Protein AF-A0A7S1D965-F1 (afdb_monomer_lite)

pLDDT: mean 82.46, std 17.24, range [31.67, 97.25]

Sequence (259 aa):
SSTTKTSGSSANSFVPFDSEPKAATGGRRRVRQTERLEQEKRQNQAVTGIVKELEKELNDGKNNLQNILSVIQKLLQQQQQSNNNNNLKSLTAGTPSSSSSSLSYRLAWVGSDEAICHIGTSQHKVPLARMQEVFLLLQGRNRLEVYEVISLLGPFPNIRNTLQGSCQTVNNKSGGGVWKITYDSMIDGTGKELLAGKEENVRWVDLQVCCADSNAIVAVVPNEDGSLRSNPLEDNGKHALVFVREDDLDTKLDKLRVL

Foldseek 3Di:
DDDDDDDDDDDDDDDPPPDDPPPDPPVVVVVVVVVVVVLLVVLVVQLVVLVVQLLCCLPVPPVPLVSNVVSVVVQLVSQVVSPDQACVVVLLQDDPPDPDDFWKWKFSDALALVLCVLVDVSCCVPPQKHFDIKMWTRPHPQKIKIWTWIDGPDLDWIFIKIFIWGWDWDQDPVGWIKIKTKTQWMQTSVRDIDGLVDPVSIDIHIWTWSHHDSFKTKTFHADPVNHHDPDCCPPSNNGITIIGTDPCVVVVVVVSRND

Structure (mmCIF, N/CA/C/O backbone):
data_AF-A0A7S1D965-F1
#
_entry.id   AF-A0A7S1D965-F1
#
loop_
_atom_site.group_PDB
_atom_site.id
_atom_site.type_symbol
_atom_site.label_atom_id
_atom_site.label_alt_id
_atom_site.label_comp_id
_atom_site.label_asym_id
_atom_site.label_entity_id
_atom_site.label_seq_id
_atom_site.pdbx_PDB_ins_code
_atom_site.Cartn_x
_atom_site.Cartn_y
_atom_site.Cartn_z
_atom_site.occupancy
_atom_site.B_iso_or_equiv
_atom_site.auth_seq_id
_atom_site.auth_comp_id
_atom_site.auth_asym_id
_atom_site.auth_atom_id
_atom_site.pdbx_PDB_model_num
ATOM 1 N N . SER A 1 1 ? -93.210 -17.269 52.884 1.00 35.25 1 SER A N 1
ATOM 2 C CA . SER A 1 1 ? -93.005 -17.024 51.442 1.00 35.25 1 SER A CA 1
ATOM 3 C C . SER A 1 1 ? -92.816 -15.530 51.234 1.00 35.25 1 SER A C 1
ATOM 5 O O . SER A 1 1 ? -93.692 -14.799 51.665 1.00 35.25 1 SER A O 1
ATOM 7 N N . SER A 1 2 ? -91.585 -15.047 50.988 1.00 35.88 2 SER A N 1
ATOM 8 C CA . SER A 1 2 ? -90.949 -14.829 49.656 1.00 35.88 2 SER A CA 1
ATOM 9 C C . SER A 1 2 ? -91.526 -13.560 48.973 1.00 35.88 2 SER A C 1
ATOM 11 O O . SER A 1 2 ? -92.737 -13.415 48.988 1.00 35.88 2 SER A O 1
ATOM 13 N N . THR A 1 3 ? -90.821 -12.591 48.364 1.00 36.69 3 THR A N 1
ATOM 14 C CA . THR A 1 3 ? -89.444 -12.455 47.828 1.00 36.69 3 THR A CA 1
ATOM 15 C C . THR A 1 3 ? -89.247 -10.987 47.316 1.00 36.69 3 THR A C 1
ATOM 17 O O . THR A 1 3 ? -90.205 -10.461 46.770 1.00 36.69 3 THR A O 1
ATOM 20 N N . THR A 1 4 ? -88.035 -10.384 47.443 1.00 41.81 4 THR A N 1
ATOM 21 C CA . THR A 1 4 ? -87.219 -9.541 46.472 1.00 41.81 4 THR A CA 1
ATOM 22 C C . THR A 1 4 ? -87.840 -8.392 45.601 1.00 41.81 4 THR A C 1
ATOM 24 O O . THR A 1 4 ? -88.992 -8.496 45.229 1.00 41.81 4 THR A O 1
ATOM 27 N N . LYS A 1 5 ? -87.180 -7.316 45.081 1.00 40.88 5 LYS A N 1
ATOM 28 C CA . LYS A 1 5 ? -85.783 -6.782 44.983 1.00 40.88 5 LYS A CA 1
ATOM 29 C C . LYS A 1 5 ? -85.736 -5.380 44.269 1.00 40.88 5 LYS A C 1
ATOM 31 O O . LYS A 1 5 ? -86.547 -5.165 43.381 1.00 40.88 5 LYS A O 1
ATOM 36 N N . THR A 1 6 ? -84.727 -4.541 44.611 1.00 37.69 6 THR A N 1
ATOM 37 C CA . THR A 1 6 ? -83.847 -3.595 43.815 1.00 37.69 6 THR A CA 1
ATOM 38 C C . THR A 1 6 ? -84.415 -2.613 42.760 1.00 37.69 6 THR A C 1
ATOM 40 O O . THR A 1 6 ? -85.119 -3.046 41.862 1.00 37.69 6 THR A O 1
ATOM 43 N N . SER A 1 7 ? -84.203 -1.279 42.793 1.00 38.75 7 SER A N 1
ATOM 44 C CA . SER A 1 7 ? -83.001 -0.382 42.765 1.00 38.75 7 SER A CA 1
ATOM 45 C C . SER A 1 7 ? -82.538 0.054 41.357 1.00 38.75 7 SER A C 1
ATOM 47 O O . SER A 1 7 ? -82.136 -0.791 40.563 1.00 38.75 7 SER A O 1
ATOM 49 N N . GLY A 1 8 ? -82.492 1.370 41.098 1.00 31.67 8 GLY A N 1
ATOM 50 C CA . GLY A 1 8 ? -81.869 1.987 39.917 1.00 31.67 8 GLY A CA 1
ATOM 51 C C . GLY A 1 8 ? -81.018 3.211 40.293 1.00 31.67 8 GLY A C 1
ATOM 52 O O . GLY A 1 8 ? -81.496 4.105 40.984 1.00 31.67 8 GLY A O 1
ATOM 53 N N . SER A 1 9 ? -79.760 3.233 39.842 1.00 37.06 9 SER A N 1
ATOM 54 C CA . SER A 1 9 ? -78.786 4.337 39.936 1.00 37.06 9 SER A CA 1
ATOM 55 C C . SER A 1 9 ? -77.996 4.364 38.614 1.00 37.06 9 SER A C 1
ATOM 57 O O . SER A 1 9 ? -77.621 3.311 38.112 1.00 37.06 9 SER A O 1
ATOM 59 N N . SER A 1 10 ? -77.939 5.479 37.883 1.00 39.78 10 SER A N 1
ATOM 60 C CA . SER A 1 10 ? -76.982 6.602 37.980 1.00 39.78 10 SER A CA 1
ATOM 61 C C . SER A 1 10 ? -75.974 6.610 36.818 1.00 39.78 10 SER A C 1
ATOM 63 O O . SER A 1 10 ? -75.156 5.708 36.689 1.00 39.78 10 SER A O 1
ATOM 65 N N . ALA A 1 11 ? -76.092 7.670 36.014 1.00 41.72 11 ALA A N 1
ATOM 66 C CA . ALA A 1 11 ? -75.140 8.353 35.132 1.00 41.72 11 ALA A CA 1
ATOM 67 C C . ALA A 1 11 ? -73.780 7.702 34.784 1.00 41.72 11 ALA A C 1
ATOM 69 O O . ALA A 1 11 ? -72.929 7.458 35.636 1.00 41.72 11 ALA A O 1
ATOM 70 N N . ASN A 1 12 ? -73.551 7.598 33.470 1.00 45.44 12 ASN A N 1
ATOM 71 C CA . ASN A 1 12 ? -72.275 7.321 32.813 1.00 45.44 12 ASN A CA 1
ATOM 72 C C . ASN A 1 12 ? -71.209 8.382 33.148 1.00 45.44 12 ASN A C 1
ATOM 74 O O . ASN A 1 12 ? -71.336 9.537 32.742 1.00 45.44 12 ASN A O 1
ATOM 78 N N . SER A 1 13 ? -70.130 7.963 33.812 1.00 40.88 13 SER A N 1
ATOM 79 C CA . SER A 1 13 ? -68.861 8.691 33.902 1.00 40.88 13 SER A CA 1
ATOM 80 C C . SER A 1 13 ? -67.872 8.072 32.912 1.00 40.88 13 SER A C 1
ATOM 82 O O . SER A 1 13 ? -67.544 6.890 33.006 1.00 40.88 13 SER A O 1
ATOM 84 N N . PHE A 1 14 ? -67.452 8.860 31.924 1.00 45.50 14 PHE A N 1
ATOM 85 C CA . PHE A 1 14 ? -66.440 8.501 30.934 1.00 45.50 14 PHE A CA 1
ATOM 86 C C . PHE A 1 14 ? -65.050 8.640 31.568 1.00 45.50 14 PHE A C 1
ATOM 88 O O . PHE A 1 14 ? -64.643 9.741 31.935 1.00 45.50 14 PHE A O 1
ATOM 95 N N . VAL A 1 15 ? -64.332 7.525 31.704 1.00 48.59 15 VAL A N 1
ATOM 96 C CA . VAL A 1 15 ? -62.950 7.500 32.201 1.00 48.59 15 VAL A CA 1
ATOM 97 C C . VAL A 1 15 ? -62.014 7.688 30.999 1.00 48.59 15 VAL A C 1
ATOM 99 O O . VAL A 1 15 ? -62.095 6.887 30.063 1.00 48.59 15 VAL A O 1
ATOM 102 N N . PRO A 1 16 ? -61.147 8.716 30.958 1.00 44.44 16 PRO A N 1
ATOM 103 C CA . PRO A 1 16 ? -60.130 8.813 29.920 1.00 44.44 16 PRO A CA 1
ATOM 104 C C . PRO A 1 16 ? -59.140 7.662 30.107 1.00 44.44 16 PRO A C 1
ATOM 106 O O . PRO A 1 16 ? -58.696 7.409 31.224 1.00 44.44 16 PRO A O 1
ATOM 109 N N . PHE A 1 17 ? -58.796 6.969 29.022 1.00 45.56 17 PHE A N 1
ATOM 110 C CA . PHE A 1 17 ? -57.713 5.991 29.037 1.00 45.56 17 PHE A CA 1
ATOM 111 C C . PHE A 1 17 ? -56.425 6.672 29.506 1.00 45.56 17 PHE A C 1
ATOM 113 O O . PHE A 1 17 ? -55.983 7.640 28.882 1.00 45.56 17 PHE A O 1
ATOM 120 N N . ASP A 1 18 ? -55.836 6.153 30.585 1.00 44.09 18 ASP A N 1
ATOM 121 C CA . ASP A 1 18 ? -54.495 6.509 31.032 1.00 44.09 18 ASP A CA 1
ATOM 122 C C . ASP A 1 18 ? -53.531 6.374 29.852 1.00 44.09 18 ASP A C 1
ATOM 124 O O . ASP A 1 18 ? -53.233 5.284 29.358 1.00 44.09 18 ASP A O 1
ATOM 128 N N . SER A 1 19 ? -53.063 7.515 29.359 1.00 47.72 19 SER A N 1
ATOM 129 C CA . SER A 1 19 ? -51.970 7.572 28.408 1.00 47.72 19 SER A CA 1
ATOM 130 C C . SER A 1 19 ? -50.703 7.125 29.129 1.00 47.72 19 SER A C 1
ATOM 132 O O . SER A 1 19 ? -50.104 7.909 29.869 1.00 47.72 19 SER A O 1
ATOM 134 N N . GLU A 1 20 ? -50.291 5.875 28.908 1.00 48.72 20 GLU A N 1
ATOM 135 C CA . GLU A 1 20 ? -48.954 5.419 29.281 1.00 48.72 20 GLU A CA 1
ATOM 136 C C . GLU A 1 20 ? -47.910 6.424 28.760 1.00 48.72 20 GLU A C 1
ATOM 138 O O . GLU A 1 20 ? -47.984 6.858 27.599 1.00 48.72 20 GLU A O 1
ATOM 143 N N . PRO A 1 21 ? -46.919 6.818 29.577 1.00 45.97 21 PRO A N 1
ATOM 144 C CA . PRO A 1 21 ? -45.869 7.701 29.113 1.00 45.97 21 PRO A CA 1
ATOM 145 C C . PRO A 1 21 ? -45.077 6.968 28.028 1.00 45.97 21 PRO A C 1
ATOM 147 O O . PRO A 1 21 ? -44.339 6.024 28.309 1.00 45.97 21 PRO A O 1
ATOM 150 N N . LYS A 1 22 ? -45.211 7.414 26.770 1.00 50.19 22 LYS A N 1
ATOM 151 C CA . LYS A 1 22 ? -44.331 7.015 25.664 1.00 50.19 22 LYS A CA 1
ATOM 152 C C . LYS A 1 22 ? -42.889 7.319 26.069 1.00 50.19 22 LYS A C 1
ATOM 154 O O . LYS A 1 22 ? -42.420 8.449 25.945 1.00 50.19 22 LYS A O 1
ATOM 159 N N . ALA A 1 23 ? -42.198 6.305 26.581 1.00 49.28 23 ALA A N 1
ATOM 160 C CA . ALA A 1 23 ? -40.815 6.401 27.004 1.00 49.28 23 ALA A CA 1
ATOM 161 C C . ALA A 1 23 ? -39.955 6.927 25.846 1.00 49.28 23 ALA A C 1
ATOM 163 O O . ALA A 1 23 ? -39.962 6.386 24.736 1.00 49.28 23 ALA A O 1
ATOM 164 N N . ALA A 1 24 ? -39.217 8.001 26.127 1.00 52.50 24 ALA A N 1
ATOM 165 C CA . ALA A 1 24 ? -38.325 8.706 25.220 1.00 52.50 24 ALA A CA 1
ATOM 166 C C . ALA A 1 24 ? -37.260 7.768 24.616 1.00 52.50 24 ALA A C 1
ATOM 168 O O . ALA A 1 24 ? -36.149 7.617 25.121 1.00 52.50 24 ALA A O 1
ATOM 169 N N . THR A 1 25 ? -37.583 7.146 23.486 1.00 54.97 25 THR A N 1
ATOM 170 C CA . THR A 1 25 ? -36.701 6.221 22.757 1.00 54.97 25 THR A CA 1
ATOM 171 C C . THR A 1 25 ? -35.552 6.952 22.043 1.00 54.97 25 THR A C 1
ATOM 173 O O . THR A 1 25 ? -34.548 6.336 21.687 1.00 54.97 25 THR A O 1
ATOM 176 N N . GLY A 1 26 ? -35.648 8.279 21.885 1.00 53.88 26 GLY A N 1
ATOM 177 C CA . GLY A 1 26 ? -34.626 9.116 21.243 1.00 53.88 26 GLY A CA 1
ATOM 178 C C . GLY A 1 26 ? -33.346 9.320 22.067 1.00 53.88 26 GLY A C 1
ATOM 179 O O . GLY A 1 26 ? -32.263 9.419 21.491 1.00 53.88 26 GLY A O 1
ATOM 180 N N . GLY A 1 27 ? -33.433 9.317 23.404 1.00 59.06 27 GLY A N 1
ATOM 181 C CA . GLY A 1 27 ? -32.279 9.563 24.282 1.00 59.06 27 GLY A CA 1
ATOM 182 C C . GLY A 1 27 ? -31.239 8.440 24.239 1.00 59.06 27 GLY A C 1
ATOM 183 O O . GLY A 1 27 ? -30.050 8.695 2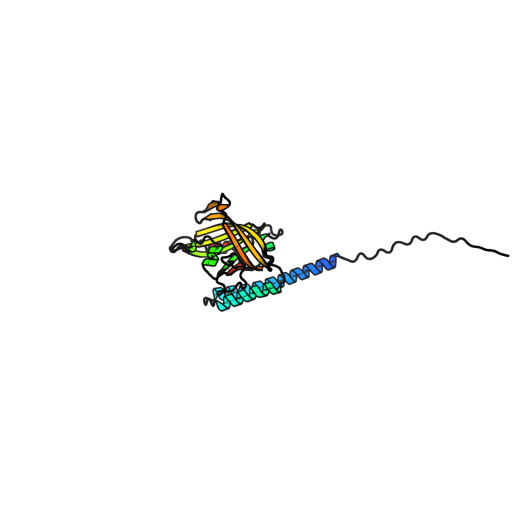4.063 1.00 59.06 27 GLY A O 1
ATOM 184 N N . ARG A 1 28 ? -31.689 7.178 24.290 1.00 62.16 28 ARG A N 1
ATOM 185 C CA . ARG A 1 28 ? -30.802 5.997 24.248 1.00 62.16 28 ARG A CA 1
ATOM 186 C C . ARG A 1 28 ? -30.043 5.864 22.927 1.00 62.16 28 ARG A C 1
ATOM 188 O O . ARG A 1 28 ? -28.896 5.430 22.921 1.00 62.16 28 ARG A O 1
ATOM 195 N N . ARG A 1 29 ? -30.663 6.255 21.808 1.00 64.81 29 ARG A N 1
ATOM 196 C CA . ARG A 1 29 ? -30.028 6.196 20.483 1.00 64.81 29 ARG A CA 1
ATOM 197 C C . ARG A 1 29 ? -28.903 7.221 20.347 1.00 64.81 29 ARG A C 1
ATOM 199 O O . ARG A 1 29 ? -27.858 6.889 19.798 1.00 64.81 29 ARG A O 1
ATOM 206 N N . ARG A 1 30 ? -29.100 8.432 20.879 1.00 70.69 30 ARG A N 1
ATOM 207 C CA . ARG A 1 30 ? -28.090 9.497 20.854 1.00 70.69 30 ARG A CA 1
ATOM 208 C C . ARG A 1 30 ? -26.897 9.156 21.747 1.00 70.69 30 ARG A C 1
ATOM 210 O O . ARG A 1 30 ? -25.776 9.247 21.273 1.00 70.69 30 ARG A O 1
ATOM 217 N N . VAL A 1 31 ? -27.136 8.664 22.968 1.00 73.50 31 VAL A N 1
ATOM 218 C CA . VAL A 1 31 ? -26.068 8.250 23.903 1.00 73.50 31 VAL A CA 1
ATOM 219 C C . VAL A 1 31 ? -25.183 7.161 23.287 1.00 73.50 31 VAL A C 1
ATOM 221 O O . VAL A 1 31 ? -23.974 7.356 23.193 1.00 73.50 31 VAL A O 1
ATOM 224 N N . ARG A 1 32 ? -25.789 6.102 22.729 1.00 77.25 32 ARG A N 1
ATOM 225 C CA . ARG A 1 32 ? -25.067 4.998 22.070 1.00 77.25 32 ARG A CA 1
ATOM 226 C C . ARG A 1 32 ? -24.260 5.446 20.843 1.00 77.25 32 ARG A C 1
ATOM 228 O O . ARG A 1 32 ? -23.243 4.842 20.515 1.00 77.25 32 ARG A O 1
ATOM 235 N N . GLN A 1 33 ? -24.712 6.488 20.145 1.00 79.06 33 GLN A N 1
ATOM 236 C CA . GLN A 1 33 ? -23.979 7.063 19.017 1.00 79.06 33 GLN A CA 1
ATOM 237 C C . GLN A 1 33 ? -22.748 7.847 19.486 1.00 79.06 33 GLN A C 1
ATOM 239 O O . GLN A 1 33 ? -21.682 7.689 18.900 1.00 79.06 33 GLN A O 1
ATOM 244 N N . THR A 1 34 ? -22.869 8.651 20.546 1.00 80.69 34 THR A N 1
ATOM 245 C CA . THR A 1 34 ? -21.720 9.364 21.133 1.00 80.69 34 THR A CA 1
ATOM 246 C C . THR A 1 34 ? -20.672 8.400 21.676 1.00 80.69 34 THR A C 1
ATOM 248 O O . THR A 1 34 ? -19.496 8.572 21.381 1.00 80.69 34 THR A O 1
ATOM 251 N N . GLU A 1 35 ? -21.089 7.349 22.386 1.00 80.94 35 GLU A N 1
ATOM 252 C CA . GLU A 1 35 ? -20.176 6.325 22.914 1.00 80.94 35 GLU A CA 1
ATOM 253 C C . GLU A 1 35 ? -19.384 5.635 21.796 1.00 80.94 35 GLU A C 1
ATOM 255 O O . GLU A 1 35 ? -18.170 5.461 21.906 1.00 80.94 35 GLU A O 1
ATOM 260 N N . ARG A 1 36 ? -20.047 5.307 20.679 1.00 78.81 36 ARG A N 1
ATOM 261 C CA . ARG A 1 36 ? -19.387 4.724 19.506 1.00 78.81 36 ARG A CA 1
ATOM 262 C C . ARG A 1 36 ? -18.367 5.680 18.884 1.00 78.81 36 ARG A C 1
ATOM 264 O O . ARG A 1 36 ? -17.258 5.258 18.577 1.00 78.81 36 ARG A O 1
ATOM 271 N N . LEU A 1 37 ? -18.724 6.954 18.722 1.00 80.00 37 LEU A N 1
ATOM 272 C CA . LEU A 1 37 ? -17.821 7.966 18.164 1.00 80.00 37 LEU A CA 1
ATOM 273 C C . LEU A 1 37 ? -16.606 8.209 19.067 1.00 80.00 37 LEU A C 1
ATOM 275 O O . LEU A 1 37 ? -15.491 8.368 18.575 1.00 80.00 37 LEU A O 1
ATOM 279 N N . GLU A 1 38 ? -16.793 8.224 20.387 1.00 82.94 38 GLU A N 1
ATOM 280 C CA . GLU A 1 38 ? -15.685 8.338 21.335 1.00 82.94 38 GLU A CA 1
ATOM 281 C C . GLU A 1 38 ? -14.770 7.114 21.300 1.00 82.94 38 GLU A C 1
ATOM 283 O O . GLU A 1 38 ? -13.548 7.266 21.341 1.00 82.94 38 GLU A O 1
ATOM 288 N N . GLN A 1 39 ? -15.338 5.911 21.184 1.00 81.12 39 GLN A N 1
ATOM 289 C CA . GLN A 1 39 ? -14.567 4.681 21.034 1.00 81.12 39 GLN A CA 1
ATOM 290 C C . GLN A 1 39 ? -13.752 4.682 19.731 1.00 81.12 39 GLN A C 1
ATOM 292 O O . GLN A 1 39 ? -12.548 4.432 19.776 1.00 81.12 39 GLN A O 1
ATOM 297 N N . GLU A 1 40 ? -14.370 5.035 18.599 1.00 78.88 40 GLU A N 1
ATOM 298 C CA . GLU A 1 40 ? -13.693 5.183 17.301 1.00 78.88 40 GLU A CA 1
ATOM 299 C C . GLU A 1 40 ? -12.582 6.243 17.378 1.00 78.88 40 GLU A C 1
ATOM 301 O O . GLU A 1 40 ? -11.469 6.022 16.904 1.00 78.88 40 GLU A O 1
ATOM 306 N N . LYS A 1 41 ? -12.820 7.370 18.062 1.00 81.88 41 LYS A N 1
ATOM 307 C CA . LYS A 1 41 ? -11.806 8.415 18.261 1.00 81.88 41 LYS A CA 1
ATOM 308 C C . LYS A 1 41 ? -10.615 7.930 19.090 1.00 81.88 41 LYS A C 1
ATOM 310 O O . LYS A 1 41 ? -9.478 8.211 18.718 1.00 81.88 41 LYS A O 1
ATOM 315 N N . ARG A 1 42 ? -10.851 7.211 20.193 1.00 84.38 42 ARG A N 1
ATOM 316 C CA . ARG A 1 42 ? -9.776 6.636 21.026 1.00 84.38 42 ARG A CA 1
ATOM 317 C C . ARG A 1 42 ? -8.968 5.602 20.249 1.00 84.38 42 ARG A C 1
ATOM 319 O O . ARG A 1 42 ? -7.744 5.602 20.331 1.00 84.38 42 ARG A O 1
ATOM 326 N N . GLN A 1 43 ? -9.645 4.763 19.467 1.00 82.19 43 GLN A N 1
ATOM 327 C CA . GLN A 1 43 ? -8.991 3.791 18.599 1.00 82.19 43 GLN A CA 1
ATOM 328 C C . GLN A 1 43 ? -8.116 4.483 17.551 1.00 82.19 43 GLN A C 1
ATOM 330 O O . GLN A 1 43 ? -6.938 4.153 17.440 1.00 82.19 43 GLN A O 1
ATOM 335 N N . ASN A 1 44 ? -8.658 5.478 16.847 1.00 83.25 44 ASN A N 1
ATOM 336 C CA . ASN A 1 44 ? -7.909 6.238 15.851 1.00 83.25 44 ASN A CA 1
ATOM 337 C C . ASN A 1 44 ? -6.677 6.894 16.478 1.00 83.25 44 ASN A C 1
ATOM 339 O O . ASN A 1 44 ? -5.592 6.789 15.926 1.00 83.25 44 ASN A O 1
ATOM 343 N N . GLN A 1 45 ? -6.808 7.498 17.664 1.00 87.31 45 GLN A N 1
ATOM 344 C CA . GLN A 1 45 ? -5.674 8.088 18.383 1.00 87.31 45 GLN A CA 1
ATOM 345 C C . GLN A 1 45 ? -4.594 7.059 18.741 1.00 87.31 45 GLN A C 1
ATOM 347 O O . GLN A 1 45 ? -3.408 7.358 18.598 1.00 87.31 45 GLN A O 1
ATOM 352 N N . ALA A 1 46 ? -4.985 5.857 19.173 1.00 89.44 46 ALA A N 1
ATOM 353 C CA . ALA A 1 46 ? -4.044 4.779 19.468 1.00 89.44 46 ALA A CA 1
ATOM 354 C C . ALA A 1 46 ? -3.291 4.332 18.205 1.00 89.44 46 ALA A C 1
ATOM 356 O O . ALA A 1 46 ? -2.062 4.267 18.215 1.00 89.44 46 ALA A O 1
ATOM 357 N N . VAL A 1 47 ? -4.008 4.111 17.097 1.00 90.31 47 VAL A N 1
ATOM 358 C CA . VAL A 1 47 ? -3.408 3.745 15.805 1.00 90.31 47 VAL A CA 1
ATOM 359 C C . VAL A 1 47 ? -2.487 4.853 15.296 1.00 90.31 47 VAL A C 1
ATOM 361 O O . VAL A 1 47 ? -1.355 4.571 14.923 1.00 90.31 47 VAL A O 1
ATOM 364 N N . THR A 1 48 ? -2.911 6.119 15.345 1.00 92.50 48 THR A N 1
ATOM 365 C CA . THR A 1 48 ? -2.066 7.262 14.970 1.00 92.50 48 THR A CA 1
ATOM 366 C C . THR A 1 48 ? -0.787 7.323 15.810 1.00 92.50 48 THR A C 1
ATOM 368 O O . THR A 1 48 ? 0.270 7.655 15.282 1.00 92.50 48 THR A O 1
ATOM 371 N N . GLY A 1 49 ? -0.854 7.000 17.106 1.00 93.94 49 GLY A N 1
ATOM 372 C CA . GLY A 1 49 ? 0.327 6.918 17.968 1.00 93.94 49 GLY A CA 1
ATOM 373 C C . GLY A 1 49 ? 1.323 5.853 17.501 1.00 93.94 49 GLY A C 1
ATOM 374 O O . GLY A 1 49 ? 2.508 6.146 17.370 1.00 93.94 49 GLY A O 1
ATOM 375 N N . ILE A 1 50 ? 0.829 4.654 17.180 1.00 94.69 50 ILE A N 1
ATOM 376 C CA . ILE A 1 50 ? 1.647 3.539 16.673 1.00 94.69 50 ILE A CA 1
ATOM 377 C C . ILE A 1 50 ? 2.236 3.871 15.294 1.00 94.69 50 ILE A C 1
ATOM 379 O O . ILE A 1 50 ? 3.408 3.611 15.043 1.00 94.69 50 ILE A O 1
ATOM 383 N N . VAL A 1 51 ? 1.456 4.491 14.404 1.00 94.50 51 VAL A N 1
ATOM 384 C CA . VAL A 1 51 ? 1.926 4.925 13.079 1.00 94.50 51 VAL A CA 1
ATOM 385 C C . VAL A 1 51 ? 3.054 5.950 13.200 1.00 94.50 51 VAL A C 1
ATOM 387 O O . VAL A 1 51 ? 4.061 5.824 12.514 1.00 94.50 51 VAL A O 1
ATOM 390 N N . LYS A 1 52 ? 2.943 6.923 14.111 1.00 94.94 52 LYS A N 1
ATOM 391 C CA . LYS A 1 52 ? 4.025 7.890 14.362 1.00 94.94 52 LYS A CA 1
ATOM 392 C C . LYS A 1 52 ? 5.289 7.227 14.904 1.00 94.94 52 LYS A C 1
ATOM 394 O O . LYS A 1 52 ? 6.390 7.641 14.555 1.00 94.94 52 LYS A O 1
ATOM 399 N N . GLU A 1 53 ? 5.139 6.213 15.757 1.00 94.56 53 GLU A N 1
ATOM 400 C CA . GLU A 1 53 ? 6.264 5.390 16.215 1.00 94.56 53 GLU A CA 1
ATOM 401 C C . GLU A 1 53 ? 6.926 4.676 15.026 1.00 94.56 53 GLU A C 1
ATOM 403 O O . GLU A 1 53 ? 8.143 4.736 14.884 1.00 94.56 53 GLU A O 1
ATOM 408 N N . LEU A 1 54 ? 6.131 4.090 14.122 1.00 94.12 54 LEU A N 1
ATOM 409 C CA . LEU A 1 54 ? 6.633 3.425 12.917 1.00 94.12 54 LEU A CA 1
ATOM 410 C C . LEU A 1 54 ? 7.393 4.396 12.008 1.00 94.12 54 LEU A C 1
ATOM 412 O O . LEU A 1 54 ? 8.504 4.101 11.582 1.00 94.12 54 LEU A O 1
ATOM 416 N N . GLU A 1 55 ? 6.816 5.562 11.722 1.00 93.12 55 GLU A N 1
ATOM 417 C CA . GLU A 1 55 ? 7.460 6.581 10.891 1.00 93.12 55 GLU A CA 1
ATOM 418 C C . GLU A 1 55 ? 8.767 7.076 11.503 1.00 93.12 55 GLU A C 1
ATOM 420 O O . GLU A 1 55 ? 9.726 7.330 10.778 1.00 93.12 55 GLU A O 1
ATOM 425 N N . LYS A 1 56 ? 8.837 7.187 12.830 1.00 92.69 56 LYS A N 1
ATOM 426 C CA . LYS A 1 56 ? 10.083 7.521 13.514 1.00 92.69 56 LYS A CA 1
ATOM 427 C C . LYS A 1 56 ? 11.142 6.437 13.295 1.00 92.69 56 LYS A C 1
ATOM 429 O O . LYS A 1 56 ? 12.238 6.759 12.852 1.00 92.69 56 LYS A O 1
ATOM 434 N N . GLU A 1 57 ? 10.810 5.167 13.521 1.00 93.12 57 GLU A N 1
ATOM 435 C CA . GLU A 1 57 ? 11.758 4.057 13.325 1.00 93.12 57 GLU A CA 1
ATOM 436 C C . GLU A 1 57 ? 12.231 3.933 11.863 1.00 93.12 57 GLU A C 1
ATOM 438 O O . GLU A 1 57 ? 13.388 3.593 11.618 1.00 93.12 57 GLU A O 1
ATOM 443 N N . LEU A 1 58 ? 11.366 4.250 10.891 1.00 90.38 58 LEU A N 1
ATOM 444 C CA . LEU A 1 58 ? 11.719 4.281 9.466 1.00 90.38 58 LEU A CA 1
ATOM 445 C C . LEU A 1 58 ? 12.642 5.460 9.107 1.00 90.38 58 LEU A C 1
ATOM 447 O O . LEU A 1 58 ? 13.490 5.327 8.228 1.00 90.38 58 LEU A O 1
ATOM 451 N N . ASN A 1 59 ? 12.501 6.604 9.783 1.00 88.56 59 ASN A N 1
ATOM 452 C CA . ASN A 1 59 ? 13.283 7.815 9.509 1.00 88.56 59 ASN A CA 1
ATOM 453 C C . ASN A 1 59 ? 14.590 7.907 10.313 1.00 88.56 59 ASN A C 1
ATOM 455 O O . ASN A 1 59 ? 15.506 8.616 9.899 1.00 88.56 59 ASN A O 1
ATOM 459 N N . ASP A 1 60 ? 14.716 7.182 11.428 1.00 84.12 60 ASP A N 1
ATOM 460 C CA . ASP A 1 60 ? 15.892 7.214 12.313 1.00 84.12 60 ASP A CA 1
ATOM 461 C C . ASP A 1 60 ? 17.172 6.636 11.654 1.00 84.12 60 ASP A C 1
ATOM 463 O O . ASP A 1 60 ? 18.244 6.622 12.266 1.00 84.12 60 ASP A O 1
ATOM 467 N N . GLY A 1 61 ? 17.094 6.155 10.403 1.00 65.62 61 GLY A N 1
ATOM 468 C CA . GLY A 1 61 ? 18.232 5.794 9.541 1.00 65.62 61 GLY A CA 1
ATOM 469 C C . GLY A 1 61 ? 19.007 4.543 9.967 1.00 65.62 61 GLY A C 1
ATOM 470 O O . GLY A 1 61 ? 19.876 4.067 9.239 1.00 65.62 61 GLY A O 1
ATOM 471 N N . LYS A 1 62 ? 18.686 3.982 11.138 1.00 73.44 62 LYS A N 1
ATOM 472 C CA . LYS A 1 62 ? 19.287 2.757 11.679 1.00 73.44 62 LYS A CA 1
ATOM 473 C C . LYS A 1 62 ? 18.592 1.481 11.202 1.00 73.44 62 LYS A C 1
ATOM 475 O O . LYS A 1 62 ? 19.107 0.408 11.498 1.00 73.44 62 LYS A O 1
ATOM 480 N N . ASN A 1 63 ? 17.459 1.598 10.493 1.00 68.94 63 ASN A N 1
ATOM 481 C CA . ASN A 1 63 ? 16.682 0.509 9.880 1.00 68.94 63 ASN A CA 1
ATOM 482 C C . ASN A 1 63 ? 16.705 -0.787 10.699 1.00 68.94 63 ASN A C 1
ATOM 484 O O . ASN A 1 63 ? 17.010 -1.866 10.185 1.00 68.94 63 ASN A O 1
ATOM 488 N N . ASN A 1 64 ? 16.415 -0.683 12.000 1.00 88.38 64 ASN A N 1
ATOM 489 C CA . ASN A 1 64 ? 16.380 -1.858 12.850 1.00 88.38 64 ASN A CA 1
ATOM 490 C C . ASN A 1 64 ? 15.103 -2.635 12.536 1.00 88.38 64 ASN A C 1
ATOM 492 O O . ASN A 1 64 ? 14.025 -2.328 13.045 1.00 88.38 64 ASN A O 1
ATOM 496 N N . LEU A 1 65 ? 15.247 -3.650 11.686 1.00 90.50 65 LEU A N 1
ATOM 497 C CA . LEU A 1 65 ? 14.153 -4.503 11.239 1.00 90.50 65 LEU A CA 1
ATOM 498 C C . LEU A 1 65 ? 13.329 -5.043 12.414 1.00 90.50 65 LEU A C 1
ATOM 500 O O . LEU A 1 65 ? 12.107 -5.055 12.342 1.00 90.50 65 LEU A O 1
ATOM 504 N N . GLN A 1 66 ? 13.971 -5.418 13.522 1.00 92.38 66 GLN A N 1
ATOM 505 C CA . GLN A 1 66 ? 13.262 -5.944 14.690 1.00 92.38 66 GLN A CA 1
ATOM 506 C C . GLN A 1 66 ? 12.372 -4.889 15.352 1.00 92.38 66 GLN A C 1
ATOM 508 O O . GLN 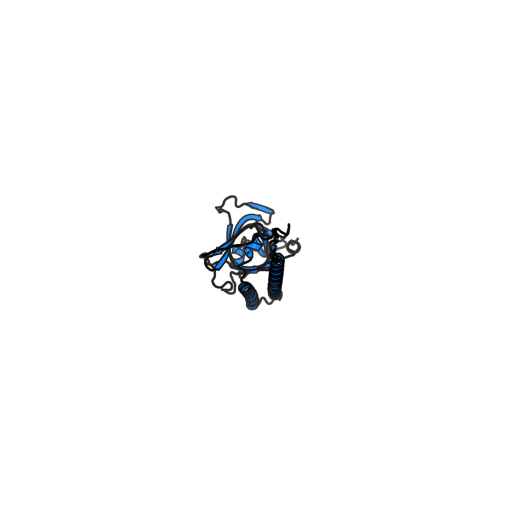A 1 66 ? 11.254 -5.202 15.759 1.00 92.38 66 GLN A O 1
ATOM 513 N N . ASN A 1 67 ? 12.811 -3.628 15.396 1.00 93.44 67 ASN A N 1
ATOM 514 C CA . ASN A 1 67 ? 11.981 -2.539 15.906 1.00 93.44 67 ASN A CA 1
ATOM 515 C C . ASN A 1 67 ? 10.775 -2.316 14.992 1.00 93.44 67 ASN A C 1
ATOM 517 O O . ASN A 1 67 ? 9.648 -2.291 15.480 1.00 93.44 67 ASN A O 1
ATOM 521 N N . ILE A 1 68 ? 10.992 -2.242 13.676 1.00 93.81 68 ILE A N 1
ATOM 522 C CA . ILE A 1 68 ? 9.920 -2.063 12.686 1.00 93.81 68 ILE A CA 1
ATOM 523 C C . ILE A 1 68 ? 8.877 -3.179 12.821 1.00 93.81 68 ILE A C 1
ATOM 525 O O . ILE A 1 68 ? 7.688 -2.902 12.984 1.00 93.81 68 ILE A O 1
ATOM 529 N N . LEU A 1 69 ? 9.319 -4.440 12.842 1.00 95.12 69 LEU A N 1
ATOM 530 C CA . LEU A 1 69 ? 8.434 -5.592 13.019 1.00 95.12 69 LEU A CA 1
ATOM 531 C C . LEU A 1 69 ? 7.705 -5.553 14.366 1.00 95.12 69 LEU A C 1
ATOM 533 O O . LEU A 1 69 ? 6.523 -5.888 14.425 1.00 95.12 69 LEU A O 1
ATOM 537 N N . SER A 1 70 ? 8.359 -5.092 15.437 1.00 95.25 70 SER A N 1
ATOM 538 C CA . SER A 1 70 ? 7.716 -4.936 16.746 1.00 95.25 70 SER A CA 1
ATOM 539 C C . SER A 1 70 ? 6.594 -3.892 16.724 1.00 95.25 70 SER A C 1
ATOM 541 O O . SER A 1 70 ? 5.532 -4.123 17.303 1.00 95.25 70 SER A O 1
ATOM 543 N N . VAL A 1 71 ? 6.776 -2.778 16.006 1.00 95.19 71 VAL A N 1
ATOM 544 C CA . VAL A 1 71 ? 5.750 -1.736 15.861 1.00 95.19 71 VAL A CA 1
ATOM 545 C C . VAL A 1 71 ? 4.598 -2.228 14.982 1.00 95.19 71 VAL A C 1
ATOM 547 O O . VAL A 1 71 ? 3.434 -2.027 15.332 1.00 95.19 71 VAL A O 1
ATOM 550 N N . ILE A 1 72 ? 4.888 -2.950 13.893 1.00 94.69 72 ILE A N 1
ATOM 551 C CA . ILE A 1 72 ? 3.848 -3.588 13.070 1.00 94.69 72 ILE A CA 1
ATOM 552 C C . ILE A 1 72 ? 3.060 -4.603 13.910 1.00 94.69 72 ILE A C 1
ATOM 554 O O . ILE A 1 72 ? 1.832 -4.623 13.859 1.00 94.69 72 ILE A O 1
ATOM 558 N N . GLN A 1 73 ? 3.727 -5.390 14.756 1.00 95.19 73 GLN A N 1
ATOM 559 C CA . GLN A 1 73 ? 3.057 -6.328 15.655 1.00 95.19 73 GLN A CA 1
ATOM 560 C C . GLN A 1 73 ? 2.126 -5.612 16.648 1.00 95.19 73 GLN A C 1
ATOM 562 O O . GLN A 1 73 ? 1.013 -6.088 16.879 1.00 95.19 73 GLN A O 1
ATOM 567 N N . LYS A 1 74 ? 2.523 -4.452 17.197 1.00 94.25 74 LYS A N 1
ATOM 568 C CA . LYS A 1 74 ? 1.634 -3.615 18.031 1.00 94.25 74 LYS A CA 1
ATOM 569 C C . LYS A 1 74 ? 0.390 -3.178 17.254 1.00 94.25 74 LYS A C 1
ATOM 571 O O . LYS A 1 74 ? -0.714 -3.240 17.792 1.00 94.25 74 LYS A O 1
ATOM 576 N N . LEU A 1 75 ? 0.553 -2.780 15.990 1.00 91.69 75 LEU A N 1
ATOM 577 C CA . LEU A 1 75 ? -0.558 -2.389 15.118 1.00 91.69 75 LEU A CA 1
ATOM 578 C C . LEU A 1 75 ? -1.539 -3.556 14.897 1.00 91.69 75 LEU A C 1
ATOM 580 O O . LEU A 1 75 ? -2.751 -3.379 15.020 1.00 91.69 75 LEU A O 1
ATOM 584 N N . LEU A 1 76 ? -1.021 -4.764 14.652 1.00 90.88 76 LEU A N 1
ATOM 585 C CA . LEU A 1 76 ? -1.833 -5.976 14.503 1.00 90.88 76 LEU A CA 1
ATOM 586 C C . LEU A 1 76 ? -2.578 -6.345 15.798 1.00 90.88 76 LEU A C 1
ATOM 588 O O . LEU A 1 76 ? -3.762 -6.683 15.755 1.00 90.88 76 LEU A O 1
ATOM 592 N N . GLN A 1 77 ? -1.920 -6.247 16.956 1.00 90.75 77 GLN A N 1
ATOM 593 C CA . GLN A 1 77 ? -2.541 -6.507 18.262 1.00 90.75 77 GLN A CA 1
ATOM 594 C C . GLN A 1 77 ? -3.658 -5.505 18.577 1.00 90.75 77 GLN A C 1
ATOM 596 O O . GLN A 1 77 ? -4.725 -5.900 19.052 1.00 90.75 77 GLN A O 1
ATOM 601 N N . GLN A 1 78 ? -3.446 -4.222 18.268 1.00 88.19 78 GLN A N 1
ATOM 602 C CA . GLN A 1 78 ? -4.449 -3.173 18.459 1.00 88.19 78 GLN A CA 1
ATOM 603 C C . GLN A 1 78 ? -5.731 -3.463 17.663 1.00 88.19 78 GLN A C 1
ATOM 605 O O . GLN A 1 78 ? -6.837 -3.248 18.163 1.00 88.19 78 GLN A O 1
ATOM 610 N N . GLN A 1 79 ? -5.600 -3.998 16.444 1.00 83.44 79 GLN A N 1
ATOM 611 C CA . GLN A 1 79 ? -6.747 -4.388 15.625 1.00 83.44 79 GLN A CA 1
ATOM 612 C C . GLN A 1 79 ? -7.512 -5.575 16.226 1.00 83.44 79 GLN A C 1
ATOM 614 O O . GLN A 1 79 ? -8.742 -5.548 16.273 1.00 83.44 79 GLN A O 1
ATOM 619 N N . GLN A 1 80 ? -6.807 -6.596 16.723 1.00 81.50 80 GLN A N 1
ATOM 620 C CA . GLN A 1 80 ? -7.434 -7.771 17.346 1.00 81.50 80 GLN A CA 1
ATOM 621 C C . GLN A 1 80 ? -8.268 -7.394 18.578 1.00 81.50 80 GLN A C 1
ATOM 623 O O . GLN A 1 80 ? -9.359 -7.924 18.775 1.00 81.50 80 GLN A O 1
ATOM 628 N N . GLN A 1 81 ? -7.796 -6.434 19.376 1.00 77.81 81 GLN A N 1
ATOM 629 C CA . GLN A 1 81 ? -8.519 -5.938 20.552 1.00 77.81 81 GLN A CA 1
ATOM 630 C C . GLN A 1 81 ? -9.790 -5.154 20.196 1.00 77.81 81 GLN A C 1
ATOM 632 O O . GLN A 1 81 ? -10.714 -5.076 21.004 1.00 77.81 81 GLN A O 1
ATOM 637 N N . SER A 1 82 ? -9.858 -4.576 18.994 1.00 68.31 82 SER A N 1
ATOM 638 C CA . SER A 1 82 ? -10.981 -3.732 18.577 1.00 68.31 82 SER A CA 1
ATOM 639 C C . SER A 1 82 ? -12.263 -4.527 18.277 1.00 68.31 82 SER A C 1
ATOM 641 O O . SER A 1 82 ? -13.339 -3.935 18.224 1.00 68.31 82 SER A O 1
ATOM 643 N N . ASN A 1 83 ? -12.214 -5.857 18.103 1.00 59.78 83 ASN A N 1
ATOM 644 C CA . ASN A 1 83 ? -13.359 -6.700 17.688 1.00 59.78 83 ASN A CA 1
ATOM 645 C C . ASN A 1 83 ? -14.079 -6.229 16.398 1.00 59.78 83 ASN A C 1
ATOM 647 O O . ASN A 1 83 ? -15.081 -6.815 15.982 1.00 59.78 83 ASN A O 1
ATOM 651 N N . ASN A 1 84 ? -13.567 -5.188 15.738 1.00 55.72 84 ASN A N 1
ATOM 652 C CA . ASN A 1 84 ? -14.029 -4.709 14.453 1.00 55.72 84 ASN A CA 1
ATOM 653 C C . ASN A 1 84 ? -13.362 -5.549 13.371 1.00 55.72 84 ASN A C 1
ATOM 655 O O . ASN A 1 84 ? -12.181 -5.390 13.053 1.00 55.72 84 ASN A O 1
ATOM 659 N N . ASN A 1 85 ? -14.155 -6.451 12.800 1.00 53.66 85 ASN A N 1
ATOM 660 C CA . ASN A 1 85 ? -13.835 -7.141 11.559 1.00 53.66 85 ASN A CA 1
ATOM 661 C C . ASN A 1 85 ? -13.337 -6.119 10.525 1.00 53.66 85 ASN A C 1
ATOM 663 O O . ASN A 1 85 ? -14.112 -5.254 10.130 1.00 53.66 85 ASN A O 1
ATOM 667 N N . ASN A 1 86 ? -12.064 -6.232 10.125 1.00 61.34 86 ASN A N 1
ATOM 668 C CA . ASN A 1 86 ? -11.381 -5.513 9.042 1.00 61.34 86 ASN A CA 1
ATOM 669 C C . ASN A 1 86 ? -12.230 -4.425 8.356 1.00 61.34 86 ASN A C 1
ATOM 671 O O . ASN A 1 86 ? -12.965 -4.710 7.404 1.00 61.34 86 ASN A O 1
ATOM 675 N N . ASN A 1 87 ? -12.070 -3.166 8.789 1.00 76.06 87 ASN A N 1
ATOM 676 C CA . ASN A 1 87 ? -12.791 -1.993 8.266 1.00 76.06 87 ASN A CA 1
ATOM 677 C C . ASN A 1 87 ? -12.478 -1.682 6.790 1.00 76.06 87 ASN A C 1
ATOM 679 O O . ASN A 1 87 ? -12.960 -0.690 6.245 1.00 76.06 87 ASN A O 1
ATOM 683 N N . LEU A 1 88 ? -11.719 -2.534 6.100 1.00 84.31 88 LEU A N 1
ATOM 684 C CA . LEU A 1 88 ? -11.382 -2.358 4.698 1.00 84.31 88 LEU A CA 1
ATOM 685 C C . LEU A 1 88 ? -12.622 -2.200 3.816 1.00 84.31 88 LEU A C 1
ATOM 687 O O . LEU A 1 88 ? -12.641 -1.306 2.984 1.00 84.31 88 LEU A O 1
ATOM 691 N N . LYS A 1 89 ? -13.693 -2.972 4.057 1.00 85.50 89 LYS A N 1
ATOM 692 C CA . LYS A 1 89 ? -14.952 -2.825 3.302 1.00 85.50 89 LYS A CA 1
ATOM 693 C C . LYS A 1 89 ? -15.530 -1.414 3.399 1.00 85.50 89 LYS A C 1
ATOM 695 O O . LYS A 1 89 ? -16.024 -0.892 2.406 1.00 85.50 89 LYS A O 1
ATOM 700 N N . SER A 1 90 ? -15.488 -0.798 4.583 1.00 84.81 90 SER A N 1
ATOM 701 C CA . SER A 1 90 ? -15.946 0.585 4.750 1.00 84.81 90 SER A CA 1
ATOM 702 C C . SER A 1 90 ? -15.005 1.594 4.094 1.00 84.81 90 SER A C 1
ATOM 704 O O . SER A 1 90 ? -15.487 2.562 3.514 1.00 84.81 90 SER A O 1
ATOM 706 N N . LEU A 1 91 ? -13.690 1.350 4.129 1.00 86.75 91 LEU A N 1
ATOM 707 C CA . LEU A 1 91 ? -12.700 2.212 3.476 1.00 86.75 91 LEU A CA 1
ATOM 708 C C . LEU A 1 91 ? -12.854 2.176 1.946 1.00 86.75 91 LEU A C 1
ATOM 710 O O . LEU A 1 91 ? -12.879 3.224 1.308 1.00 86.75 91 LEU A O 1
ATOM 714 N N . THR A 1 92 ? -13.028 0.988 1.354 1.00 87.38 92 THR A N 1
ATOM 715 C CA . THR A 1 92 ? -13.141 0.808 -0.105 1.00 87.38 92 THR A CA 1
ATOM 716 C C . THR A 1 92 ? -14.510 1.204 -0.651 1.00 87.38 92 THR A C 1
ATOM 718 O O . THR A 1 92 ? -14.608 1.669 -1.787 1.00 87.38 92 THR A O 1
ATOM 721 N N . ALA A 1 93 ? -15.582 1.051 0.133 1.00 84.00 93 ALA A N 1
ATOM 722 C CA . ALA A 1 93 ? -16.913 1.506 -0.265 1.00 84.00 93 ALA A CA 1
ATOM 723 C C . ALA A 1 93 ? -16.999 3.040 -0.339 1.00 84.00 93 ALA A C 1
ATOM 725 O O . ALA A 1 93 ? -17.759 3.567 -1.155 1.00 84.00 93 ALA A O 1
ATOM 726 N N . GLY A 1 94 ? -16.187 3.744 0.455 1.00 72.88 94 GLY A N 1
ATOM 727 C CA . GLY A 1 94 ? -16.244 5.192 0.612 1.00 72.88 94 GLY A CA 1
ATOM 728 C C . GLY A 1 94 ? -17.429 5.619 1.481 1.00 72.88 94 GLY A C 1
ATOM 729 O O . GLY A 1 94 ? -18.532 5.075 1.397 1.00 72.88 94 GLY A O 1
ATOM 730 N N . THR A 1 95 ? -17.219 6.610 2.345 1.00 60.19 95 THR A N 1
ATOM 731 C CA . THR A 1 95 ? -18.299 7.192 3.150 1.00 60.19 95 THR A CA 1
ATOM 732 C C . THR A 1 95 ? -19.091 8.187 2.292 1.00 60.19 95 THR A C 1
ATOM 734 O O . THR A 1 95 ? -18.493 9.122 1.766 1.00 60.19 95 THR A O 1
ATOM 737 N N . PRO A 1 96 ? -20.428 8.084 2.180 1.00 45.00 96 PRO A N 1
ATOM 738 C CA . PRO A 1 96 ? -21.236 8.959 1.317 1.00 45.00 96 PRO A CA 1
ATOM 739 C C . PRO A 1 96 ? -21.324 10.432 1.776 1.00 45.00 96 PRO A C 1
ATOM 741 O O . PRO A 1 96 ? -22.077 11.203 1.192 1.00 45.00 96 PRO A O 1
ATOM 744 N N . SER A 1 97 ? -20.597 10.832 2.827 1.00 45.84 97 SER A N 1
ATOM 745 C CA . SER A 1 97 ? -20.738 12.140 3.483 1.00 45.84 97 SER A CA 1
ATOM 746 C C . SER A 1 97 ? -19.695 13.187 3.072 1.00 45.84 97 SER A C 1
ATOM 748 O O . SER A 1 97 ? -19.869 14.352 3.424 1.00 45.84 97 SER A O 1
ATOM 750 N N . SER A 1 98 ? -18.631 12.824 2.355 1.00 42.56 98 SER A N 1
ATOM 751 C CA . SER A 1 98 ? -17.641 13.780 1.846 1.00 42.56 98 SER A CA 1
ATOM 752 C C . SER A 1 98 ? -17.527 13.610 0.338 1.00 42.56 98 SER A C 1
ATOM 754 O O . SER A 1 98 ? -17.014 12.619 -0.168 1.00 42.56 98 SER A O 1
ATOM 756 N N . SER A 1 99 ? -18.019 14.597 -0.399 1.00 40.78 99 SER A N 1
ATOM 757 C CA . SER A 1 99 ? -18.061 14.653 -1.863 1.00 40.78 99 SER A CA 1
ATOM 758 C C . SER A 1 99 ? -16.683 14.740 -2.548 1.00 40.78 99 SER A C 1
ATOM 760 O O . SER A 1 99 ? -16.608 15.197 -3.683 1.00 40.78 99 SER A O 1
ATOM 762 N N . SER A 1 100 ? -15.592 14.346 -1.880 1.00 47.53 100 SER A N 1
ATOM 763 C CA . SER A 1 100 ? -14.223 14.514 -2.390 1.00 47.53 100 SER A CA 1
ATOM 764 C C . SER A 1 100 ? -13.118 13.682 -1.724 1.00 47.53 100 SER A C 1
ATOM 766 O O . SER A 1 100 ? -11.993 13.740 -2.205 1.00 47.53 100 SER A O 1
ATOM 768 N N . SER A 1 101 ? -13.343 12.928 -0.641 1.00 61.81 101 SER A N 1
ATOM 769 C CA . SER A 1 101 ? -12.201 12.322 0.070 1.00 61.81 101 SER A CA 1
ATOM 770 C C . SER A 1 101 ? -11.903 10.906 -0.422 1.00 61.81 101 SER A C 1
ATOM 772 O O . SER A 1 101 ? -12.257 9.927 0.240 1.00 61.81 101 SER A O 1
ATOM 774 N N . SER A 1 102 ? -11.241 10.788 -1.575 1.00 78.12 102 SER A N 1
ATOM 775 C CA . SER A 1 102 ? -10.423 9.602 -1.834 1.00 78.12 102 SER A CA 1
ATOM 776 C C . SER A 1 102 ? -9.451 9.431 -0.667 1.00 78.12 102 SER A C 1
ATOM 778 O O . SER A 1 102 ? -8.793 10.394 -0.269 1.00 78.12 102 SER A O 1
ATOM 780 N N . LEU A 1 103 ? -9.393 8.239 -0.079 1.00 90.38 103 LEU A N 1
ATOM 781 C CA . LEU A 1 103 ? -8.422 7.960 0.975 1.00 90.38 103 LEU A CA 1
ATOM 782 C C . LEU A 1 103 ? -7.111 7.556 0.317 1.00 90.38 103 LEU A C 1
ATOM 784 O O . LEU A 1 103 ? -7.054 6.537 -0.371 1.00 90.38 103 LEU A O 1
ATOM 788 N N . SER A 1 104 ? -6.080 8.358 0.532 1.00 94.06 104 SER A N 1
ATOM 789 C CA . SER A 1 104 ? -4.751 8.122 -0.013 1.00 94.06 104 SER A CA 1
ATOM 790 C C . SER A 1 104 ? -3.865 7.491 1.050 1.00 94.06 104 SER A C 1
ATOM 792 O O . SER A 1 104 ? -3.878 7.883 2.217 1.00 94.06 104 SER A O 1
ATOM 794 N N . TYR A 1 105 ? -3.085 6.505 0.637 1.00 96.19 105 TYR A N 1
ATOM 795 C CA . TYR A 1 105 ? -2.122 5.815 1.471 1.00 96.19 105 TYR A CA 1
ATOM 796 C C . TYR A 1 105 ? -0.785 5.732 0.744 1.00 96.19 105 TYR A C 1
ATOM 798 O O . TYR A 1 105 ? -0.736 5.519 -0.463 1.00 96.19 105 TYR A O 1
ATOM 806 N N . ARG A 1 106 ? 0.307 5.856 1.486 1.00 96.62 106 ARG A N 1
ATOM 807 C CA . ARG A 1 106 ? 1.675 5.634 1.023 1.00 96.62 106 ARG A CA 1
ATOM 808 C C . ARG A 1 106 ? 2.160 4.284 1.530 1.00 96.62 106 ARG A C 1
ATOM 810 O O . ARG A 1 106 ? 1.929 3.946 2.692 1.00 96.62 106 ARG A O 1
ATOM 817 N N . LEU A 1 107 ? 2.847 3.521 0.688 1.00 97.12 107 LEU A N 1
ATOM 818 C CA . LEU A 1 107 ? 3.543 2.308 1.104 1.00 97.12 107 LEU A CA 1
ATOM 819 C C . LEU A 1 107 ? 4.746 2.708 1.970 1.00 97.12 107 LEU A C 1
ATOM 821 O O . LEU A 1 107 ? 5.793 3.096 1.466 1.00 97.12 107 LEU A O 1
ATOM 825 N N . ALA A 1 108 ? 4.573 2.661 3.288 1.00 95.56 108 ALA A N 1
ATOM 826 C CA . ALA A 1 108 ? 5.582 3.103 4.243 1.00 95.56 108 ALA A CA 1
ATOM 827 C C . ALA A 1 108 ? 6.679 2.057 4.454 1.00 95.56 108 ALA A C 1
ATOM 829 O O . ALA A 1 108 ? 7.830 2.414 4.690 1.00 95.56 108 ALA A O 1
ATOM 830 N N . TRP A 1 109 ? 6.323 0.774 4.384 1.00 95.69 109 TRP A N 1
ATOM 831 C CA . TRP A 1 109 ? 7.272 -0.320 4.528 1.00 95.69 109 TRP A CA 1
ATOM 832 C C . TRP A 1 109 ? 6.818 -1.546 3.740 1.00 95.69 109 TRP A C 1
ATOM 834 O O . TRP A 1 109 ? 5.625 -1.847 3.647 1.00 95.69 109 TRP A O 1
ATOM 844 N N . VAL A 1 110 ? 7.792 -2.268 3.197 1.00 95.19 110 VAL A N 1
ATOM 845 C CA . VAL A 1 110 ? 7.601 -3.537 2.503 1.00 95.19 110 VAL A CA 1
ATOM 846 C C . VAL A 1 110 ? 8.717 -4.493 2.907 1.00 95.19 110 VAL A C 1
ATOM 848 O O . VAL A 1 110 ? 9.875 -4.092 3.016 1.00 95.19 110 VAL A O 1
ATOM 851 N N . GLY A 1 111 ? 8.371 -5.757 3.142 1.00 94.12 111 GLY A N 1
ATOM 852 C CA . GLY A 1 111 ? 9.348 -6.748 3.593 1.00 94.12 111 GLY A CA 1
ATOM 853 C C . GLY A 1 111 ? 10.273 -7.284 2.505 1.00 94.12 111 GLY A C 1
ATOM 854 O O . GLY A 1 111 ? 11.341 -7.808 2.816 1.00 94.12 111 GLY A O 1
ATOM 855 N N . SER A 1 112 ? 9.876 -7.189 1.235 1.00 94.62 112 SER A N 1
ATOM 856 C CA . SER A 1 112 ? 10.690 -7.641 0.107 1.00 94.62 112 SER A CA 1
ATOM 857 C C . SER A 1 112 ? 10.302 -7.004 -1.215 1.00 94.62 112 SER A C 1
ATOM 859 O O . SER A 1 112 ? 9.186 -6.525 -1.416 1.00 94.62 112 SER A O 1
ATOM 861 N N . ASP A 1 113 ? 11.229 -7.089 -2.156 1.00 92.88 113 ASP A N 1
ATOM 862 C CA . ASP A 1 113 ? 10.995 -6.696 -3.534 1.00 92.88 113 ASP A CA 1
ATOM 863 C C . ASP A 1 113 ? 9.924 -7.573 -4.210 1.00 92.88 113 ASP A C 1
ATOM 865 O O . ASP A 1 113 ? 9.092 -7.095 -4.973 1.00 92.88 113 ASP A O 1
ATOM 869 N N . GLU A 1 114 ? 9.850 -8.862 -3.875 1.00 93.69 114 GLU A N 1
ATOM 870 C CA . GLU A 1 114 ? 8.795 -9.743 -4.386 1.00 93.69 114 GLU A CA 1
ATOM 871 C C . GLU A 1 114 ? 7.399 -9.307 -3.922 1.00 93.69 114 GLU A C 1
ATOM 873 O O . GLU A 1 114 ? 6.441 -9.382 -4.694 1.00 93.69 114 GLU A O 1
ATOM 878 N N . ALA A 1 115 ? 7.273 -8.805 -2.689 1.00 93.94 115 ALA A N 1
ATOM 879 C CA . ALA A 1 115 ? 5.995 -8.322 -2.177 1.00 93.94 115 ALA A CA 1
ATOM 880 C C . ALA A 1 115 ? 5.514 -7.060 -2.912 1.00 93.94 115 ALA A C 1
ATOM 882 O O . ALA A 1 115 ? 4.320 -6.937 -3.190 1.00 93.94 115 ALA A O 1
ATOM 883 N N . ILE A 1 116 ? 6.424 -6.151 -3.287 1.00 93.94 116 ILE A N 1
ATOM 884 C CA . ILE A 1 116 ? 6.058 -4.965 -4.075 1.00 93.94 116 ILE A CA 1
ATOM 885 C C . ILE A 1 116 ? 5.668 -5.349 -5.510 1.00 93.94 116 ILE A C 1
ATOM 887 O O . ILE A 1 116 ? 4.684 -4.840 -6.045 1.00 93.94 116 ILE A O 1
ATOM 891 N N . CYS A 1 117 ? 6.367 -6.322 -6.106 1.00 93.88 117 CYS A N 1
ATOM 892 C CA . CYS A 1 117 ? 6.031 -6.883 -7.415 1.00 93.88 117 CYS A CA 1
ATOM 893 C C . CYS A 1 117 ? 4.624 -7.483 -7.462 1.00 93.88 117 CYS A C 1
ATOM 895 O O . CYS A 1 117 ? 3.985 -7.451 -8.512 1.00 93.88 117 CYS A O 1
ATOM 897 N N . HIS A 1 118 ? 4.126 -8.016 -6.342 1.00 94.62 118 HIS A N 1
ATOM 898 C CA . HIS A 1 118 ? 2.794 -8.618 -6.273 1.00 94.62 118 HIS A CA 1
ATOM 899 C C . HIS A 1 118 ? 1.683 -7.602 -6.554 1.00 94.62 118 HIS A C 1
ATOM 901 O O . HIS A 1 118 ? 0.773 -7.877 -7.339 1.00 94.62 118 HIS A O 1
ATOM 907 N N . ILE A 1 119 ? 1.790 -6.402 -5.978 1.00 93.75 119 ILE A N 1
ATOM 908 C CA . ILE A 1 119 ? 0.809 -5.319 -6.163 1.00 93.75 119 ILE A CA 1
ATOM 909 C C . ILE A 1 119 ? 1.098 -4.442 -7.384 1.00 93.75 119 ILE A C 1
ATOM 911 O O . ILE A 1 119 ? 0.183 -3.792 -7.890 1.00 93.75 119 ILE A O 1
ATOM 915 N N . GLY A 1 120 ? 2.354 -4.431 -7.829 1.00 90.75 120 GLY A N 1
ATOM 916 C CA . GLY A 1 120 ? 2.912 -3.448 -8.744 1.00 90.75 120 GLY A CA 1
ATOM 917 C C . GLY A 1 120 ? 3.416 -4.005 -10.074 1.00 90.75 120 GLY A C 1
ATOM 918 O O . GLY A 1 120 ? 3.455 -5.214 -10.286 1.00 90.75 120 GLY A O 1
ATOM 919 N N . THR A 1 121 ? 3.824 -3.162 -11.019 1.00 89.88 121 THR A N 1
ATOM 920 C CA . THR A 1 121 ? 4.233 -3.580 -12.379 1.00 89.88 121 THR A CA 1
ATOM 921 C C . THR A 1 121 ? 5.573 -4.304 -12.444 1.00 89.88 121 THR A C 1
ATOM 923 O O . THR A 1 121 ? 5.901 -4.878 -13.479 1.00 89.88 121 THR A O 1
ATOM 926 N N . SER A 1 122 ? 6.342 -4.310 -11.351 1.00 90.69 122 SER A N 1
ATOM 927 C CA . SER A 1 122 ? 7.712 -4.845 -11.299 1.00 90.69 122 SER A CA 1
ATOM 928 C C . SER A 1 122 ? 8.714 -4.112 -12.197 1.00 90.69 122 SER A C 1
ATOM 930 O O . SER A 1 122 ? 9.829 -4.593 -12.387 1.00 90.69 122 SER A O 1
ATOM 932 N N . GLN A 1 123 ? 8.359 -2.947 -12.749 1.00 88.88 123 GLN A N 1
ATOM 933 C CA . GLN A 1 123 ? 9.250 -2.190 -13.633 1.00 88.88 123 GLN A CA 1
ATOM 934 C C . GLN A 1 123 ? 10.515 -1.690 -12.926 1.00 88.88 123 GLN A C 1
ATOM 936 O O . GLN A 1 123 ? 11.533 -1.470 -13.573 1.00 88.88 123 GLN A O 1
ATOM 941 N N . HIS A 1 124 ? 10.505 -1.583 -11.599 1.00 88.31 124 HIS A N 1
ATOM 942 C CA . HIS A 1 124 ? 11.698 -1.265 -10.817 1.00 88.31 124 HIS A CA 1
ATOM 943 C C . HIS A 1 124 ? 12.770 -2.368 -10.842 1.00 88.31 124 HIS A C 1
ATOM 945 O O . HIS A 1 124 ? 13.896 -2.107 -10.434 1.00 88.31 124 HIS A O 1
ATOM 951 N N . LYS A 1 125 ? 12.455 -3.578 -11.332 1.00 89.56 125 LYS A N 1
ATOM 952 C CA . LYS A 1 125 ? 13.442 -4.645 -11.583 1.00 89.56 125 LYS A CA 1
ATOM 953 C C . LYS A 1 125 ? 14.220 -4.456 -12.888 1.00 89.56 125 LYS A C 1
ATOM 955 O O . LYS A 1 125 ? 15.192 -5.173 -13.128 1.00 89.56 125 LYS A O 1
ATOM 960 N N . VAL A 1 126 ? 13.798 -3.532 -13.752 1.00 88.75 126 VAL A N 1
ATOM 961 C CA . VAL A 1 126 ? 14.529 -3.201 -14.982 1.00 88.75 126 VAL A CA 1
ATOM 962 C C . VAL A 1 126 ? 15.870 -2.556 -14.602 1.00 88.75 126 VAL A C 1
ATOM 964 O O . VAL A 1 126 ? 15.916 -1.769 -13.654 1.00 88.75 126 VAL A O 1
ATOM 967 N N . PRO A 1 127 ? 16.979 -2.855 -15.311 1.00 88.00 127 PRO A N 1
ATOM 968 C CA . PRO A 1 127 ? 18.262 -2.223 -15.031 1.00 88.00 127 PRO A CA 1
ATOM 969 C C . PRO A 1 127 ? 18.145 -0.700 -14.955 1.00 88.00 127 PRO A C 1
ATOM 971 O O . PRO A 1 127 ? 17.492 -0.083 -15.792 1.00 88.00 127 PRO A O 1
ATOM 974 N N . LEU A 1 128 ? 18.822 -0.107 -13.969 1.00 88.81 128 LEU A N 1
ATOM 975 C CA . LEU A 1 128 ? 18.865 1.341 -13.716 1.00 88.81 128 LEU A CA 1
ATOM 976 C C . LEU A 1 128 ? 17.554 1.970 -13.221 1.00 88.81 128 LEU A C 1
ATOM 978 O O . LEU A 1 128 ? 17.574 3.148 -12.869 1.00 88.81 128 LEU A O 1
ATOM 982 N N . ALA A 1 129 ? 16.457 1.219 -13.133 1.00 91.38 129 ALA A N 1
ATOM 983 C CA . ALA A 1 129 ? 15.234 1.666 -12.485 1.00 91.38 129 ALA A CA 1
ATOM 984 C C . ALA A 1 129 ? 15.283 1.380 -10.979 1.00 91.38 129 ALA A C 1
ATOM 986 O O . ALA A 1 129 ? 15.874 0.396 -10.530 1.00 91.38 129 ALA A O 1
ATOM 987 N N . ARG A 1 130 ? 14.668 2.249 -10.179 1.00 90.88 130 ARG A N 1
ATOM 988 C CA . ARG A 1 130 ? 14.480 2.053 -8.740 1.00 90.88 130 ARG A CA 1
ATOM 989 C C . ARG A 1 130 ? 13.083 2.493 -8.349 1.00 90.88 130 ARG A C 1
ATOM 991 O O . ARG A 1 130 ? 12.637 3.565 -8.749 1.00 90.88 130 ARG A O 1
ATOM 998 N N . MET A 1 131 ? 12.399 1.677 -7.553 1.00 93.25 131 MET A N 1
ATOM 999 C CA . MET A 1 131 ? 11.131 2.096 -6.967 1.00 93.25 131 MET A CA 1
ATOM 1000 C C . MET A 1 131 ? 11.420 3.216 -5.973 1.00 93.25 131 MET A C 1
ATOM 1002 O O . MET A 1 131 ? 12.228 3.037 -5.062 1.00 93.25 131 MET A O 1
ATOM 1006 N N . GLN A 1 132 ? 10.783 4.362 -6.172 1.00 92.81 132 GLN A N 1
ATOM 1007 C CA . GLN A 1 132 ? 10.919 5.508 -5.289 1.00 92.81 132 GLN A CA 1
ATOM 1008 C C . GLN A 1 132 ? 9.812 5.491 -4.239 1.00 92.81 132 GLN A C 1
ATOM 1010 O O . GLN A 1 132 ? 10.099 5.509 -3.049 1.00 92.81 132 GLN A O 1
ATOM 1015 N N . GLU A 1 133 ? 8.558 5.439 -4.685 1.00 94.56 133 GLU A N 1
ATOM 1016 C CA . GLU A 1 133 ? 7.376 5.472 -3.823 1.00 94.56 133 GLU A CA 1
ATOM 1017 C C . GLU A 1 133 ? 6.218 4.721 -4.486 1.00 94.56 133 GLU A C 1
ATOM 1019 O O . GLU A 1 133 ? 6.086 4.711 -5.713 1.00 94.56 133 GLU A O 1
ATOM 1024 N N . VAL A 1 134 ? 5.345 4.139 -3.663 1.00 96.81 134 VAL A N 1
ATOM 1025 C CA . VAL A 1 134 ? 4.067 3.570 -4.106 1.00 96.81 134 VAL A CA 1
ATOM 1026 C C . VAL A 1 134 ? 2.944 4.197 -3.292 1.00 96.81 134 VAL A C 1
ATOM 1028 O O . VAL A 1 134 ? 2.989 4.198 -2.061 1.00 96.81 134 VAL A O 1
ATOM 1031 N N . PHE A 1 135 ? 1.917 4.697 -3.972 1.00 96.94 135 PHE A N 1
ATOM 1032 C CA . PHE A 1 135 ? 0.704 5.209 -3.344 1.00 96.94 135 PHE A CA 1
ATOM 1033 C C . PHE A 1 135 ? -0.498 4.363 -3.739 1.00 96.94 135 PHE A C 1
ATOM 1035 O O . PHE A 1 135 ? -0.595 3.893 -4.865 1.00 96.94 135 PHE A O 1
ATOM 1042 N N . LEU A 1 136 ? -1.425 4.199 -2.809 1.00 96.44 136 LEU A N 1
ATOM 1043 C CA . LEU A 1 136 ? -2.689 3.502 -2.968 1.00 96.44 136 LEU A CA 1
ATOM 1044 C C . LEU A 1 136 ? -3.814 4.489 -2.664 1.00 96.44 136 LEU A C 1
ATOM 1046 O O . LEU A 1 136 ? -3.884 5.036 -1.566 1.00 96.44 136 LEU A O 1
ATOM 1050 N N . LEU A 1 137 ? -4.708 4.697 -3.619 1.00 94.94 137 LEU A N 1
ATOM 1051 C CA . LEU A 1 137 ? -5.850 5.589 -3.497 1.00 94.94 137 LEU A CA 1
ATOM 1052 C C . LEU A 1 137 ? -7.128 4.757 -3.511 1.00 94.94 137 LEU A C 1
ATOM 1054 O O . LEU A 1 137 ? -7.410 4.046 -4.473 1.00 94.94 137 LEU A O 1
ATOM 1058 N N . LEU A 1 138 ? -7.934 4.869 -2.460 1.00 93.56 138 LEU A N 1
ATOM 1059 C CA . LEU A 1 138 ? -9.272 4.293 -2.392 1.00 93.56 138 LEU A CA 1
ATOM 1060 C C . LEU A 1 138 ? -10.284 5.373 -2.781 1.00 93.56 138 LEU A C 1
ATOM 1062 O O . LEU A 1 138 ? -10.570 6.283 -2.003 1.00 93.56 138 LEU A O 1
ATOM 1066 N N . GLN A 1 139 ? -10.835 5.273 -3.989 1.00 90.19 139 GLN A N 1
ATOM 1067 C CA . GLN A 1 139 ? -11.739 6.280 -4.565 1.00 90.19 139 GLN A CA 1
ATOM 1068 C C . GLN A 1 139 ? -13.201 6.121 -4.110 1.00 90.19 139 GLN A C 1
ATOM 1070 O O . GLN A 1 139 ? -14.079 6.890 -4.505 1.00 90.19 139 GLN A O 1
ATOM 1075 N N . GLY A 1 140 ? -13.483 5.117 -3.280 1.00 87.50 140 GLY A N 1
ATOM 1076 C CA . GLY A 1 140 ? -14.842 4.721 -2.934 1.00 87.50 140 GLY A CA 1
ATOM 1077 C C . GLY A 1 140 ? -15.495 3.889 -4.038 1.00 87.50 140 GLY A C 1
ATOM 1078 O O . GLY A 1 140 ? -14.912 3.631 -5.089 1.00 87.50 140 GLY A O 1
ATOM 1079 N N . ARG A 1 141 ? -16.721 3.415 -3.788 1.00 88.25 141 ARG A N 1
ATOM 1080 C CA . ARG A 1 141 ? -17.462 2.512 -4.692 1.00 88.25 141 ARG A CA 1
ATOM 1081 C C . ARG A 1 141 ? -16.626 1.318 -5.162 1.00 88.25 141 ARG A C 1
ATOM 1083 O O . ARG A 1 141 ? -16.796 0.850 -6.287 1.00 88.25 141 ARG A O 1
ATOM 1090 N N . ASN A 1 142 ? -15.731 0.829 -4.302 1.00 91.12 142 ASN A N 1
ATOM 1091 C CA . ASN A 1 142 ? -14.824 -0.274 -4.595 1.00 91.12 142 ASN A CA 1
ATOM 1092 C C . ASN A 1 142 ? -13.869 -0.009 -5.773 1.00 91.12 142 ASN A C 1
ATOM 1094 O O . ASN A 1 142 ? -13.366 -0.959 -6.368 1.00 91.12 142 ASN A O 1
ATOM 1098 N N . ARG A 1 143 ? -13.619 1.257 -6.120 1.00 93.12 143 ARG A N 1
ATOM 1099 C CA . ARG A 1 143 ? -12.605 1.679 -7.093 1.00 93.12 143 ARG A CA 1
ATOM 1100 C C . ARG A 1 143 ? -11.316 2.047 -6.369 1.00 93.12 143 ARG A C 1
ATOM 1102 O O . ARG A 1 143 ? -11.351 2.576 -5.253 1.00 93.12 143 ARG A O 1
ATOM 1109 N N . LEU A 1 144 ? -10.189 1.749 -7.003 1.00 94.88 144 LEU A N 1
ATOM 1110 C CA . LEU A 1 144 ? -8.873 2.106 -6.492 1.00 94.88 144 LEU A CA 1
ATOM 1111 C C . LEU A 1 144 ? -7.918 2.476 -7.614 1.00 94.88 144 LEU A C 1
ATOM 1113 O O . LEU A 1 144 ? -8.078 2.035 -8.753 1.00 94.88 144 LEU A O 1
ATOM 1117 N N . GLU A 1 145 ? -6.888 3.216 -7.235 1.00 95.44 145 GLU A N 1
ATOM 1118 C CA . GLU A 1 145 ? -5.730 3.490 -8.072 1.00 95.44 145 GLU A CA 1
ATOM 1119 C C . GLU A 1 145 ? -4.454 3.216 -7.288 1.00 95.44 145 GLU A C 1
ATOM 1121 O O . GLU A 1 145 ? -4.393 3.432 -6.077 1.00 95.44 145 GLU A O 1
ATOM 1126 N N . VAL A 1 146 ? -3.426 2.750 -7.983 1.00 96.50 146 VAL A N 1
ATOM 1127 C CA . VAL A 1 146 ? -2.078 2.620 -7.443 1.00 96.50 146 VAL A CA 1
ATOM 1128 C C . VAL A 1 146 ? -1.147 3.470 -8.285 1.00 96.50 146 VAL A C 1
ATOM 1130 O O . VAL A 1 146 ? -1.101 3.328 -9.505 1.00 96.50 146 VAL A O 1
ATOM 1133 N N . TYR A 1 147 ? -0.412 4.366 -7.637 1.00 96.06 147 TYR A N 1
ATOM 1134 C CA . TYR A 1 147 ? 0.648 5.132 -8.276 1.00 96.06 147 TYR A CA 1
ATOM 1135 C C . TYR A 1 147 ? 1.984 4.496 -7.945 1.00 96.06 147 TYR A C 1
ATOM 1137 O O . T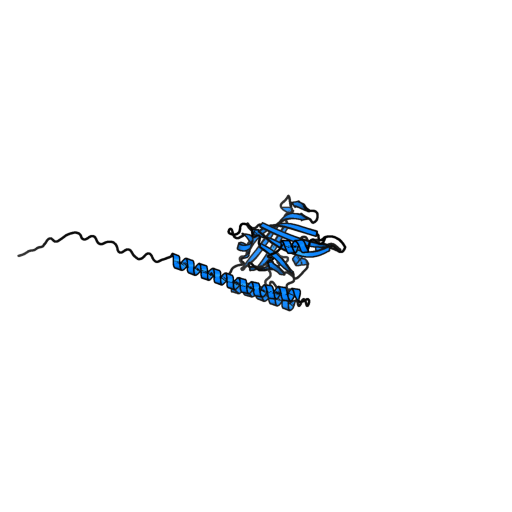YR A 1 147 ? 2.348 4.397 -6.777 1.00 96.06 147 TYR A O 1
ATOM 1145 N N . GLU A 1 148 ? 2.725 4.114 -8.971 1.00 94.81 148 GLU A N 1
ATOM 1146 C CA . GLU A 1 148 ? 4.110 3.681 -8.843 1.00 94.81 148 GLU A CA 1
ATOM 1147 C C . GLU A 1 148 ? 5.010 4.784 -9.360 1.00 94.81 148 GLU A C 1
ATOM 1149 O O . GLU A 1 148 ? 4.910 5.170 -10.526 1.00 94.81 148 GLU A O 1
ATOM 1154 N N . VAL A 1 149 ? 5.887 5.291 -8.501 1.00 94.69 149 VAL A N 1
ATOM 1155 C CA . VAL A 1 149 ? 6.889 6.281 -8.875 1.00 94.69 149 VAL A CA 1
ATOM 1156 C C . VAL A 1 149 ? 8.240 5.590 -8.942 1.00 94.69 149 VAL A C 1
ATOM 1158 O O . VAL A 1 149 ? 8.730 5.064 -7.945 1.00 94.69 149 VAL A O 1
ATOM 1161 N N . ILE A 1 150 ? 8.848 5.609 -10.121 1.00 92.88 150 ILE A N 1
ATOM 1162 C CA . ILE A 1 150 ? 10.111 4.949 -10.425 1.00 92.88 150 ILE A CA 1
ATOM 1163 C C . ILE A 1 150 ? 11.128 6.021 -10.804 1.00 92.88 150 ILE A C 1
ATOM 1165 O O . ILE A 1 150 ? 10.889 6.828 -11.702 1.00 92.88 150 ILE A O 1
ATOM 1169 N N . SER A 1 151 ? 12.274 6.019 -10.132 1.00 92.19 151 SER A N 1
ATOM 1170 C CA . SER A 1 151 ? 13.425 6.824 -10.524 1.00 92.19 151 SER A CA 1
ATOM 1171 C C . SER A 1 151 ? 14.317 6.032 -11.477 1.00 92.19 151 SER A C 1
ATOM 1173 O O . SER A 1 151 ? 14.514 4.825 -11.320 1.00 92.19 151 SER A O 1
ATOM 1175 N N . LEU A 1 152 ? 14.852 6.708 -12.492 1.00 89.62 152 LEU A N 1
ATOM 1176 C CA . LEU A 1 152 ? 15.853 6.148 -13.396 1.00 89.62 152 LEU A CA 1
ATOM 1177 C C . LEU A 1 152 ? 17.221 6.728 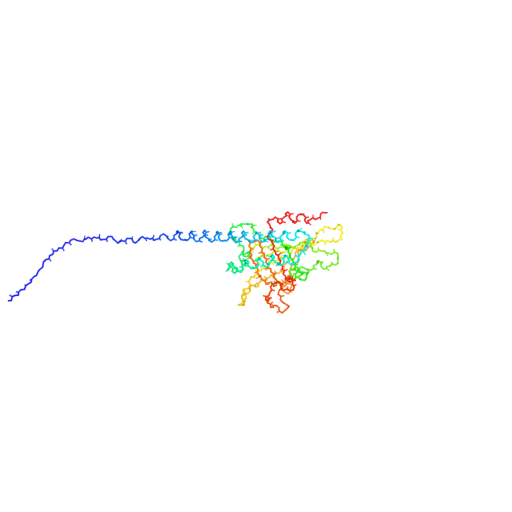-13.045 1.00 89.62 152 LEU A C 1
ATOM 1179 O O . LEU A 1 152 ? 17.350 7.927 -12.806 1.00 89.62 152 LEU A O 1
ATOM 1183 N N . LEU A 1 153 ? 18.259 5.893 -13.025 1.00 86.38 153 LEU A N 1
ATOM 1184 C CA . LEU A 1 153 ? 19.618 6.365 -12.779 1.00 86.38 153 LEU A CA 1
ATOM 1185 C C . LEU A 1 153 ? 20.063 7.302 -13.912 1.00 86.38 153 LEU A C 1
ATOM 1187 O O . LEU A 1 153 ? 20.197 6.882 -15.060 1.00 86.38 153 LEU A O 1
ATOM 1191 N N . GLY A 1 154 ? 20.335 8.559 -13.568 1.00 83.50 154 GLY A N 1
ATOM 1192 C CA . GLY A 1 154 ? 20.746 9.600 -14.510 1.00 83.50 154 GLY A CA 1
ATOM 1193 C C . GLY A 1 154 ? 19.955 10.896 -14.304 1.00 83.50 154 GLY A C 1
ATOM 1194 O O . GLY A 1 154 ? 19.206 11.003 -13.336 1.00 83.50 154 GLY A O 1
ATOM 1195 N N . PRO A 1 155 ? 20.110 11.894 -15.191 1.00 85.75 155 PRO A N 1
ATOM 1196 C CA . PRO A 1 155 ? 19.389 13.165 -15.124 1.00 85.75 155 PRO A CA 1
ATOM 1197 C C . PRO A 1 155 ? 17.995 13.040 -15.761 1.00 85.75 155 PRO A C 1
ATOM 1199 O O . PRO A 1 155 ? 17.618 13.847 -16.607 1.00 85.75 155 PRO A O 1
ATOM 1202 N N . PHE A 1 156 ? 17.269 11.972 -15.434 1.00 86.75 156 PHE A N 1
ATOM 1203 C CA . PHE A 1 156 ? 15.946 11.713 -15.988 1.00 86.75 156 PHE A CA 1
ATOM 1204 C C . PHE A 1 156 ? 14.877 12.018 -14.943 1.00 86.75 156 PHE A C 1
ATOM 1206 O O . PHE A 1 156 ? 15.074 11.695 -13.767 1.00 86.75 156 PHE A O 1
ATOM 1213 N N . PRO A 1 157 ? 13.742 12.607 -15.353 1.00 87.81 157 PRO A N 1
ATOM 1214 C CA . PRO A 1 157 ? 12.629 12.816 -14.447 1.00 87.81 157 PRO A CA 1
ATOM 1215 C C . PRO A 1 157 ? 12.097 11.470 -13.953 1.00 87.81 157 PRO A C 1
ATOM 1217 O O . PRO A 1 157 ? 12.186 10.447 -14.641 1.00 87.81 157 PRO A O 1
ATOM 1220 N N . ASN A 1 158 ? 11.505 11.478 -12.762 1.00 91.25 158 ASN A N 1
ATOM 1221 C CA . ASN A 1 158 ? 10.835 10.290 -12.251 1.00 91.25 158 ASN A CA 1
ATOM 1222 C C . ASN A 1 158 ? 9.639 9.935 -13.136 1.00 91.25 158 ASN A C 1
ATOM 1224 O O . ASN A 1 158 ? 8.863 10.793 -13.562 1.00 91.25 158 ASN A O 1
ATOM 1228 N N . ILE A 1 159 ? 9.477 8.639 -13.361 1.00 90.94 159 ILE A N 1
ATOM 1229 C CA . ILE A 1 159 ? 8.373 8.069 -14.113 1.00 90.94 159 ILE A CA 1
ATOM 1230 C C . ILE A 1 159 ? 7.265 7.700 -13.137 1.00 90.94 159 ILE A C 1
ATOM 1232 O O . ILE A 1 159 ? 7.525 7.094 -12.100 1.00 90.94 159 ILE A O 1
ATOM 1236 N N . ARG A 1 160 ? 6.020 8.033 -13.479 1.00 93.06 160 ARG A N 1
ATOM 1237 C CA . ARG A 1 160 ? 4.847 7.601 -12.722 1.00 93.06 160 ARG A CA 1
ATOM 1238 C C . ARG A 1 160 ? 3.963 6.716 -13.584 1.00 93.06 160 ARG A C 1
ATOM 1240 O O . ARG A 1 160 ? 3.431 7.197 -14.580 1.00 93.06 160 ARG A O 1
ATOM 1247 N N . ASN A 1 161 ? 3.738 5.486 -13.139 1.00 93.31 161 ASN A N 1
ATOM 1248 C CA . ASN A 1 161 ? 2.663 4.650 -13.658 1.00 93.31 161 ASN A CA 1
ATOM 1249 C C . ASN A 1 161 ? 1.443 4.756 -12.746 1.00 93.31 161 ASN A C 1
ATOM 1251 O O . ASN A 1 161 ? 1.573 4.834 -11.523 1.00 93.31 161 ASN A O 1
ATOM 1255 N N . THR A 1 162 ? 0.259 4.711 -13.339 1.00 95.81 162 THR A N 1
ATOM 1256 C CA . THR A 1 162 ? -1.015 4.678 -12.624 1.00 95.81 162 THR A CA 1
ATOM 1257 C C . THR A 1 162 ? -1.750 3.404 -13.005 1.00 95.81 162 THR A C 1
ATOM 1259 O O . THR A 1 162 ? -2.202 3.282 -14.136 1.00 95.81 162 THR A O 1
ATOM 1262 N N . LEU A 1 163 ? -1.878 2.457 -12.079 1.00 96.31 163 LEU A N 1
ATOM 1263 C CA . LEU A 1 163 ? -2.726 1.279 -12.245 1.00 96.31 163 LEU A CA 1
ATOM 1264 C C . LEU A 1 163 ? -4.120 1.615 -11.723 1.00 96.31 163 LEU A C 1
ATOM 1266 O O . LEU A 1 163 ? -4.246 2.043 -10.577 1.00 96.31 163 LEU A O 1
ATOM 1270 N N . GLN A 1 164 ? -5.159 1.413 -12.526 1.00 96.31 164 GLN A N 1
ATOM 1271 C CA . GLN A 1 164 ? -6.538 1.661 -12.108 1.00 96.31 164 GLN A CA 1
ATOM 1272 C C . GLN A 1 164 ? -7.316 0.357 -12.085 1.00 96.31 164 GLN A C 1
ATOM 1274 O O . GLN A 1 164 ? -6.996 -0.606 -12.789 1.00 96.31 164 GLN A O 1
ATOM 1279 N N . GLY A 1 165 ? -8.302 0.304 -11.196 1.00 95.50 165 GLY A N 1
ATOM 1280 C CA . GLY A 1 165 ? -8.962 -0.951 -10.940 1.00 95.50 165 GLY A CA 1
ATOM 1281 C C . GLY A 1 165 ? -10.111 -0.910 -9.957 1.00 95.50 165 GLY A C 1
ATOM 1282 O O . GLY A 1 165 ? -10.658 0.131 -9.582 1.00 95.50 165 GLY A O 1
ATOM 1283 N N . SER A 1 166 ? -10.480 -2.109 -9.525 1.00 94.81 166 SER A N 1
ATOM 1284 C CA . SER A 1 166 ? -11.527 -2.348 -8.545 1.00 94.81 166 SER A CA 1
ATOM 1285 C C . SER A 1 166 ? -11.036 -3.258 -7.437 1.00 94.81 166 SER A C 1
ATOM 1287 O O . SER A 1 166 ? -10.053 -3.979 -7.607 1.00 94.81 166 SER A O 1
ATOM 1289 N N . CYS A 1 167 ? -11.717 -3.248 -6.297 1.00 93.88 167 CYS A N 1
ATOM 1290 C CA . CYS A 1 167 ? -11.435 -4.211 -5.253 1.00 93.88 167 CYS A CA 1
ATOM 1291 C C . CYS A 1 167 ? -12.653 -4.731 -4.516 1.00 93.88 167 CYS A C 1
ATOM 1293 O O . CYS A 1 167 ? -13.688 -4.085 -4.409 1.00 93.88 167 CYS A O 1
ATOM 1295 N N . GLN A 1 168 ? -12.513 -5.923 -3.956 1.00 92.25 168 GLN A N 1
ATOM 1296 C CA . GLN A 1 168 ? -13.552 -6.568 -3.176 1.00 92.25 168 GLN A CA 1
ATOM 1297 C C . GLN A 1 168 ? -12.923 -7.279 -1.986 1.00 92.25 168 GLN A C 1
ATOM 1299 O O . GLN A 1 168 ? -11.881 -7.919 -2.102 1.00 92.25 168 GLN A O 1
ATOM 1304 N N . THR A 1 169 ? -13.565 -7.191 -0.825 1.00 88.44 169 THR A N 1
ATOM 1305 C CA . THR A 1 169 ? -13.149 -7.968 0.344 1.00 88.44 169 THR A CA 1
ATOM 1306 C C . THR A 1 169 ? -14.001 -9.227 0.447 1.00 88.44 169 THR A C 1
ATOM 1308 O O . THR A 1 169 ? -15.203 -9.163 0.727 1.00 88.44 169 THR A O 1
ATOM 1311 N N . VAL A 1 170 ? -13.366 -10.378 0.263 1.00 86.38 170 VAL A N 1
ATOM 1312 C CA . VAL A 1 170 ? -13.971 -11.697 0.426 1.00 86.38 170 VAL A CA 1
ATOM 1313 C C . VAL A 1 170 ? -13.637 -12.197 1.827 1.00 86.38 170 VAL A C 1
ATOM 1315 O O . VAL A 1 170 ? -12.474 -12.377 2.180 1.00 86.38 170 VAL A O 1
ATOM 1318 N N . ASN A 1 171 ? -14.661 -12.408 2.652 1.00 76.25 171 ASN A N 1
ATOM 1319 C CA . ASN A 1 171 ? -14.461 -13.002 3.971 1.00 76.25 171 ASN A CA 1
ATOM 1320 C C . ASN A 1 171 ? -14.284 -14.505 3.784 1.00 76.25 171 ASN A C 1
ATOM 1322 O O . ASN A 1 171 ? -15.191 -15.162 3.270 1.00 76.25 171 ASN A O 1
ATOM 1326 N N . ASN A 1 172 ? -13.145 -15.050 4.201 1.00 63.72 172 ASN A N 1
ATOM 1327 C CA . ASN A 1 172 ? -12.949 -16.486 4.167 1.00 63.72 172 ASN A CA 1
ATOM 1328 C C . ASN A 1 172 ? -13.555 -17.118 5.428 1.00 63.72 172 ASN A C 1
ATOM 1330 O O . ASN A 1 172 ? -13.509 -16.531 6.512 1.00 63.72 172 ASN A O 1
ATOM 1334 N N . LYS A 1 173 ? -14.131 -18.320 5.302 1.00 52.41 173 LYS A N 1
ATOM 1335 C CA . LYS A 1 173 ? -14.786 -19.021 6.429 1.00 52.41 173 LYS A CA 1
ATOM 1336 C C . LYS A 1 173 ? -13.825 -19.286 7.601 1.00 52.41 173 LYS A C 1
ATOM 1338 O O . LYS A 1 173 ? -14.276 -19.439 8.729 1.00 52.41 173 LYS A O 1
ATOM 1343 N N . SER A 1 174 ? -12.520 -19.268 7.334 1.00 52.28 174 SER A N 1
ATOM 1344 C CA . SER A 1 174 ? -11.425 -19.464 8.291 1.00 52.28 174 SER A CA 1
ATOM 1345 C C . SER A 1 174 ? -11.001 -18.195 9.054 1.00 52.28 174 SER A C 1
ATOM 1347 O O . SER A 1 174 ? -9.941 -18.185 9.667 1.00 52.28 174 SER A O 1
ATOM 1349 N N . GLY A 1 175 ? -11.786 -17.112 9.012 1.00 49.53 175 GLY A N 1
ATOM 1350 C CA . GLY A 1 175 ? -11.579 -15.925 9.859 1.00 49.53 175 GLY A CA 1
ATOM 1351 C C . GLY A 1 175 ? -10.629 -14.853 9.306 1.00 49.53 175 GLY A C 1
ATOM 1352 O O . GLY A 1 175 ? -10.520 -13.787 9.904 1.00 49.53 175 GLY A O 1
ATOM 1353 N N . GLY A 1 176 ? -9.994 -15.080 8.151 1.00 61.94 176 GLY A N 1
ATOM 1354 C CA . GLY A 1 176 ? -9.182 -14.082 7.441 1.00 61.94 176 GLY A CA 1
ATOM 1355 C C . GLY A 1 176 ? -9.926 -13.436 6.266 1.00 61.94 176 GLY A C 1
ATOM 1356 O O . GLY A 1 176 ? -10.601 -14.122 5.495 1.00 61.94 176 GLY A O 1
ATOM 1357 N N . GLY A 1 177 ? -9.813 -12.113 6.117 1.00 80.50 177 GLY A N 1
ATOM 1358 C CA . GLY A 1 177 ? -10.337 -11.384 4.957 1.00 80.50 177 GLY A CA 1
ATOM 1359 C C . GLY A 1 177 ? -9.317 -11.333 3.820 1.00 80.50 177 GLY A C 1
ATOM 1360 O O . GLY A 1 177 ? -8.188 -10.895 4.035 1.00 80.50 177 GLY A O 1
ATOM 1361 N N . VAL A 1 178 ? -9.723 -11.743 2.617 1.00 89.88 178 VAL A N 1
ATOM 1362 C CA . VAL A 1 178 ? -8.941 -11.576 1.384 1.00 89.88 178 VAL A CA 1
ATOM 1363 C C . VAL A 1 178 ? -9.398 -10.310 0.684 1.00 89.88 178 VAL A C 1
ATOM 1365 O O . VAL A 1 178 ? -10.587 -10.129 0.420 1.00 89.88 178 VAL A O 1
ATOM 1368 N N . TRP A 1 179 ? -8.458 -9.435 0.373 1.00 93.12 179 TRP A N 1
ATOM 1369 C CA . TRP A 1 179 ? -8.662 -8.287 -0.484 1.00 93.12 179 TRP A CA 1
ATOM 1370 C C . TRP A 1 179 ? -8.251 -8.639 -1.902 1.00 93.12 179 TRP A C 1
ATOM 1372 O O . TRP A 1 179 ? -7.076 -8.844 -2.185 1.00 93.12 179 TRP A O 1
ATOM 1382 N N . LYS A 1 180 ? -9.253 -8.744 -2.768 1.00 94.75 180 LYS A N 1
ATOM 1383 C CA . LYS A 1 180 ? -9.078 -8.983 -4.1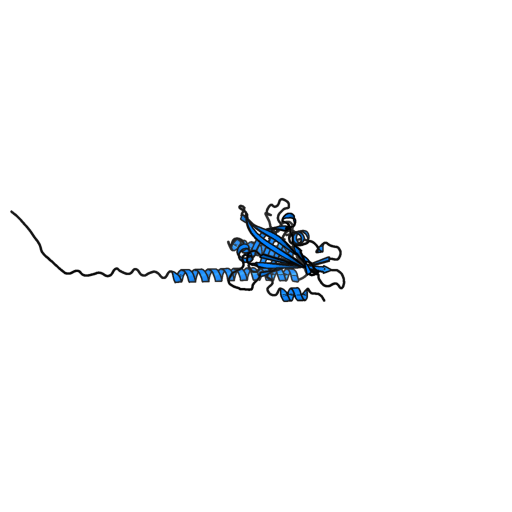93 1.00 94.75 180 LYS A CA 1
ATOM 1384 C C . LYS A 1 180 ? -9.027 -7.646 -4.900 1.00 94.75 180 LYS A C 1
ATOM 1386 O O . LYS A 1 180 ? -9.963 -6.862 -4.757 1.00 94.75 180 LYS A O 1
ATOM 1391 N N . ILE A 1 181 ? -7.967 -7.401 -5.646 1.00 96.00 181 ILE A N 1
ATOM 1392 C CA . ILE A 1 181 ? -7.748 -6.219 -6.470 1.00 96.00 181 ILE A CA 1
ATOM 1393 C C . ILE A 1 181 ? -7.704 -6.676 -7.927 1.00 96.00 181 ILE A C 1
ATOM 1395 O O . ILE A 1 181 ? -7.087 -7.687 -8.257 1.00 96.00 181 ILE A O 1
ATOM 1399 N N . THR A 1 182 ? -8.369 -5.931 -8.799 1.00 96.25 182 THR A N 1
ATOM 1400 C CA . THR A 1 182 ? -8.365 -6.158 -10.244 1.00 96.25 182 THR A CA 1
ATOM 1401 C C . THR A 1 182 ? -7.890 -4.898 -10.934 1.00 96.25 182 THR A C 1
ATOM 1403 O O . THR A 1 182 ? -8.536 -3.868 -10.754 1.00 96.25 182 THR A O 1
ATOM 1406 N N . TYR A 1 183 ? -6.838 -4.974 -11.741 1.00 96.69 183 TYR A N 1
ATOM 1407 C CA . TYR A 1 183 ? -6.427 -3.867 -12.600 1.00 96.69 183 TYR A CA 1
ATOM 1408 C C . TYR A 1 183 ? -6.925 -4.100 -14.024 1.00 96.69 183 TYR A C 1
ATOM 1410 O O . TYR A 1 183 ? -6.588 -5.112 -14.646 1.00 96.69 183 TYR A O 1
ATOM 1418 N N . ASP A 1 184 ? -7.746 -3.174 -14.510 1.00 95.12 184 ASP A N 1
ATOM 1419 C CA . ASP A 1 184 ? -8.361 -3.190 -15.840 1.00 95.12 184 ASP A CA 1
ATOM 1420 C C . ASP A 1 184 ? -7.753 -2.138 -16.787 1.00 95.12 184 ASP A C 1
ATOM 1422 O O . ASP A 1 184 ? -7.870 -2.282 -18.009 1.00 95.12 184 ASP A O 1
ATOM 1426 N N . SER A 1 185 ? -7.032 -1.144 -16.253 1.00 95.44 185 SER A N 1
ATOM 1427 C CA . SER A 1 185 ? -6.238 -0.194 -17.034 1.00 95.44 185 SER A CA 1
ATOM 1428 C C . SER A 1 185 ? -4.940 0.233 -16.337 1.00 95.44 185 SER A C 1
ATOM 1430 O O . SER A 1 185 ? -4.755 0.092 -15.123 1.00 95.44 185 SER A O 1
ATOM 1432 N N . MET A 1 186 ? -4.013 0.760 -17.135 1.00 94.94 186 MET A N 1
ATOM 1433 C CA . MET A 1 186 ? -2.775 1.377 -16.677 1.00 94.94 186 MET A CA 1
ATOM 1434 C C . MET A 1 186 ? -2.452 2.602 -17.527 1.00 94.94 186 MET A C 1
ATOM 1436 O O . MET A 1 186 ? -2.478 2.517 -18.748 1.00 94.94 186 MET A O 1
ATOM 1440 N N . ILE A 1 187 ? -2.079 3.713 -16.904 1.00 94.06 187 ILE A N 1
ATOM 1441 C CA . ILE A 1 187 ? -1.443 4.844 -17.581 1.00 94.06 187 ILE A CA 1
ATOM 1442 C C . ILE A 1 187 ? 0.055 4.726 -17.329 1.00 94.06 187 ILE A C 1
ATOM 1444 O O . ILE A 1 187 ? 0.485 4.701 -16.174 1.00 94.06 187 ILE A O 1
ATOM 1448 N N . ASP A 1 188 ? 0.842 4.607 -18.391 1.00 89.12 188 ASP A N 1
ATOM 1449 C CA . ASP A 1 188 ? 2.292 4.485 -18.277 1.00 89.12 188 ASP A CA 1
ATOM 1450 C C . ASP A 1 188 ? 2.983 5.846 -18.072 1.00 89.12 188 ASP A C 1
ATOM 1452 O O . ASP A 1 188 ? 2.376 6.917 -18.165 1.00 89.12 188 ASP A O 1
ATOM 1456 N N . GLY A 1 189 ? 4.294 5.801 -17.839 1.00 82.94 189 GLY A N 1
ATOM 1457 C CA . GLY A 1 189 ? 5.155 6.975 -17.714 1.00 82.94 189 GLY A CA 1
ATOM 1458 C C . GLY A 1 189 ? 5.127 7.979 -18.865 1.00 82.94 189 GLY A C 1
ATOM 1459 O O . GLY A 1 189 ? 5.571 9.111 -18.687 1.00 82.94 189 GLY A O 1
ATOM 1460 N N . THR A 1 190 ? 4.628 7.584 -20.037 1.00 84.06 190 THR A N 1
ATOM 1461 C CA . THR A 1 190 ? 4.490 8.458 -21.210 1.00 84.06 190 THR A CA 1
ATOM 1462 C C . THR A 1 190 ? 3.130 9.157 -21.260 1.00 84.06 190 THR A C 1
ATOM 1464 O O . THR A 1 190 ? 2.910 10.021 -22.107 1.00 84.06 190 THR A O 1
ATOM 1467 N N . GLY A 1 191 ? 2.219 8.804 -20.347 1.00 86.81 191 GLY A N 1
ATOM 1468 C CA . GLY A 1 191 ? 0.834 9.263 -20.335 1.00 86.81 191 GLY A CA 1
ATOM 1469 C C . GLY A 1 191 ? -0.082 8.442 -21.240 1.00 86.81 191 GLY A C 1
ATOM 1470 O O . GLY A 1 191 ? -1.242 8.815 -21.423 1.00 86.81 191 GLY A O 1
ATOM 1471 N N . LYS A 1 192 ? 0.405 7.336 -21.815 1.00 92.00 192 LYS A N 1
ATOM 1472 C CA . LYS A 1 192 ? -0.410 6.461 -22.652 1.00 92.00 192 LYS A CA 1
ATOM 1473 C C . LYS A 1 192 ? -1.227 5.524 -21.774 1.00 92.00 192 LYS A C 1
ATOM 1475 O O . LYS A 1 192 ? -0.689 4.827 -20.917 1.00 92.00 192 LYS A O 1
ATOM 1480 N N . GLU A 1 193 ? -2.526 5.474 -22.040 1.00 93.56 193 GLU A N 1
ATOM 1481 C CA . GLU A 1 193 ? -3.427 4.523 -21.402 1.00 93.56 193 GLU A CA 1
ATOM 1482 C C . GLU A 1 193 ? -3.397 3.168 -22.124 1.00 93.56 193 GLU A C 1
ATOM 1484 O O . GLU A 1 193 ? -3.503 3.067 -23.351 1.00 93.56 193 GLU A O 1
ATOM 1489 N N . LEU A 1 194 ? -3.244 2.114 -21.334 1.00 91.62 194 LEU A N 1
ATOM 1490 C CA . LEU A 1 194 ? -3.257 0.716 -21.719 1.00 91.62 194 LEU A CA 1
ATOM 1491 C C . LEU A 1 194 ? -4.465 0.069 -21.046 1.00 91.62 194 LEU A C 1
ATOM 1493 O O . LEU A 1 194 ? -4.493 -0.110 -19.830 1.00 91.62 194 LEU A O 1
ATOM 1497 N N . LEU A 1 195 ? -5.468 -0.281 -21.843 1.00 93.19 195 LEU A N 1
ATOM 1498 C CA . LEU A 1 195 ? -6.639 -1.017 -21.380 1.00 93.19 195 LEU A CA 1
ATOM 1499 C C . LEU A 1 195 ? -6.377 -2.519 -21.496 1.00 93.19 195 LEU A C 1
ATOM 1501 O O . LEU A 1 195 ? -5.787 -2.966 -22.481 1.00 93.19 195 LEU A O 1
ATOM 1505 N N . ALA A 1 196 ? -6.884 -3.312 -20.549 1.00 89.44 196 ALA A N 1
ATOM 1506 C CA . ALA A 1 196 ? -6.830 -4.771 -20.647 1.00 89.44 196 ALA A CA 1
ATOM 1507 C C . ALA A 1 196 ? -7.499 -5.270 -21.946 1.00 89.44 196 ALA A C 1
ATOM 1509 O O . ALA A 1 196 ? -7.005 -6.185 -22.608 1.00 89.44 196 ALA A O 1
ATOM 1510 N N . GLY A 1 197 ? -8.619 -4.645 -22.338 1.00 87.56 197 GLY A N 1
ATOM 1511 C CA . GLY A 1 197 ? -9.386 -4.931 -23.559 1.00 87.56 197 GLY A CA 1
ATOM 1512 C C . GLY A 1 197 ? -10.140 -6.268 -23.537 1.00 87.56 197 GLY A C 1
ATOM 1513 O O . GLY A 1 197 ? -11.284 -6.335 -23.976 1.00 87.56 197 GLY A O 1
ATOM 1514 N N . LYS A 1 198 ? -9.525 -7.318 -22.989 1.00 88.44 198 LYS A N 1
ATOM 1515 C CA . LYS A 1 198 ? -10.080 -8.655 -22.770 1.00 88.44 198 LYS A CA 1
ATOM 1516 C C . LYS A 1 198 ? -9.856 -9.090 -21.323 1.00 88.44 198 LYS A C 1
ATOM 1518 O O . LYS A 1 198 ? -8.880 -8.676 -20.701 1.00 88.44 198 LYS A O 1
ATOM 1523 N N . GLU A 1 199 ? -10.708 -9.983 -20.821 1.00 86.81 199 GLU A N 1
ATOM 1524 C CA . GLU A 1 199 ? -10.619 -10.502 -19.445 1.00 86.81 199 GLU A CA 1
ATOM 1525 C C . GLU A 1 199 ? -9.290 -11.216 -19.146 1.00 86.81 199 GLU A C 1
ATOM 1527 O O . GLU A 1 199 ? -8.787 -11.119 -18.033 1.00 86.81 199 GLU A O 1
ATOM 1532 N N . GLU A 1 200 ? -8.679 -11.866 -20.143 1.00 87.69 200 GLU A N 1
ATOM 1533 C CA . GLU A 1 200 ? -7.379 -12.551 -20.011 1.00 87.69 200 GLU A CA 1
ATOM 1534 C C . GLU A 1 200 ? -6.213 -11.609 -19.669 1.00 87.69 200 GLU A C 1
ATOM 1536 O O . GLU A 1 200 ? -5.223 -12.036 -19.081 1.00 87.69 200 GLU A O 1
ATOM 1541 N N . ASN A 1 201 ? -6.347 -10.322 -19.997 1.00 88.06 201 ASN A N 1
ATOM 1542 C CA . ASN A 1 201 ? -5.338 -9.301 -19.724 1.00 88.06 201 ASN A CA 1
ATOM 1543 C C . ASN A 1 201 ? -5.612 -8.539 -18.419 1.00 88.06 201 ASN A C 1
ATOM 1545 O O . ASN A 1 201 ? -4.824 -7.671 -18.043 1.00 88.06 201 ASN A O 1
ATOM 1549 N N . VAL A 1 202 ? -6.731 -8.822 -17.740 1.00 92.50 202 VAL A N 1
ATOM 1550 C CA . VAL A 1 202 ? -7.035 -8.229 -16.436 1.00 92.50 202 VAL A CA 1
ATOM 1551 C C . VAL A 1 202 ? -6.105 -8.849 -15.409 1.00 92.50 202 VAL A C 1
ATOM 1553 O O . VAL A 1 202 ? -6.048 -10.070 -15.246 1.00 92.50 202 VAL A O 1
ATOM 1556 N N . ARG A 1 203 ? -5.384 -8.001 -14.681 1.00 94.06 203 ARG A N 1
ATOM 1557 C CA . ARG A 1 203 ? -4.487 -8.468 -13.631 1.00 94.06 203 ARG A CA 1
ATOM 1558 C C . ARG A 1 203 ? -5.250 -8.620 -12.324 1.00 94.06 203 ARG A C 1
ATOM 1560 O O . ARG A 1 203 ? -5.862 -7.669 -11.848 1.00 94.06 203 ARG A O 1
ATOM 1567 N N . TRP A 1 204 ? -5.137 -9.796 -11.720 1.00 94.00 204 TRP A N 1
ATOM 1568 C CA . TRP A 1 204 ? -5.728 -10.121 -10.426 1.00 94.00 204 TRP A CA 1
ATOM 1569 C C . TRP A 1 204 ? -4.646 -10.134 -9.352 1.00 94.00 204 TRP A C 1
ATOM 1571 O O . TRP A 1 204 ? -3.571 -10.696 -9.553 1.00 94.00 204 TRP A O 1
ATOM 1581 N N . VAL A 1 205 ? -4.931 -9.508 -8.217 1.00 95.12 205 VAL A N 1
ATOM 1582 C CA . VAL A 1 205 ? -4.032 -9.436 -7.067 1.00 95.12 205 VAL A CA 1
ATOM 1583 C C . VAL A 1 205 ? -4.833 -9.760 -5.818 1.00 95.12 205 VAL A C 1
ATOM 1585 O O . VAL A 1 205 ? -5.737 -9.020 -5.441 1.00 95.12 205 VAL A O 1
ATOM 1588 N N . ASP A 1 206 ? -4.476 -10.855 -5.158 1.00 94.50 206 ASP A N 1
ATOM 1589 C CA . ASP A 1 206 ? -5.084 -11.255 -3.893 1.00 94.50 206 ASP A CA 1
ATOM 1590 C C . ASP A 1 206 ? -4.131 -10.925 -2.738 1.00 94.50 206 ASP A C 1
ATOM 1592 O O . ASP A 1 206 ? -2.942 -11.244 -2.786 1.00 94.50 206 ASP A O 1
ATOM 1596 N N . LEU A 1 207 ? -4.654 -10.285 -1.693 1.00 94.75 207 LEU A N 1
ATOM 1597 C CA . LEU A 1 207 ? -3.921 -9.912 -0.484 1.00 94.75 207 LEU A CA 1
ATOM 1598 C C . LEU A 1 207 ? -4.668 -10.385 0.762 1.00 94.75 207 LEU A C 1
ATOM 1600 O O . LEU A 1 207 ? -5.880 -10.215 0.877 1.00 94.75 207 LEU A O 1
ATOM 1604 N N . GLN A 1 208 ? -3.957 -10.926 1.742 1.00 93.12 208 GLN A N 1
ATOM 1605 C CA . GLN A 1 208 ? -4.513 -11.172 3.068 1.00 93.12 208 GLN A CA 1
ATOM 1606 C C . GLN A 1 208 ? -4.476 -9.878 3.880 1.00 93.12 208 GLN A C 1
ATOM 1608 O O . GLN A 1 208 ? -3.418 -9.285 4.062 1.00 93.12 208 GLN A O 1
ATOM 1613 N N . VAL A 1 209 ? -5.621 -9.440 4.397 1.00 91.81 209 VAL A N 1
ATOM 1614 C CA . VAL A 1 209 ? -5.705 -8.208 5.193 1.00 91.81 209 VAL A CA 1
ATOM 1615 C C . VAL A 1 209 ? -5.610 -8.557 6.664 1.00 91.81 209 VAL A C 1
ATOM 1617 O O . VAL A 1 209 ? -6.507 -9.199 7.220 1.00 91.81 209 VAL A O 1
ATOM 1620 N N . CYS A 1 210 ? -4.535 -8.104 7.296 1.00 90.44 210 CYS A N 1
ATOM 1621 C CA . CYS A 1 210 ? -4.256 -8.366 8.704 1.00 90.44 210 CYS A CA 1
ATOM 1622 C C . CYS A 1 210 ? -4.696 -7.203 9.593 1.00 90.44 210 CYS A C 1
ATOM 1624 O O . CYS A 1 210 ? -5.139 -7.420 10.717 1.00 90.44 210 CYS A O 1
ATOM 1626 N N . CYS A 1 211 ? -4.613 -5.976 9.078 1.00 89.56 211 CYS A N 1
ATOM 1627 C CA . CYS A 1 211 ? -5.132 -4.783 9.732 1.00 89.56 211 CYS A CA 1
ATOM 1628 C C . CYS A 1 211 ? -5.663 -3.809 8.682 1.00 89.56 211 CYS A C 1
ATOM 1630 O O . CYS A 1 211 ? -5.031 -3.602 7.649 1.00 89.56 211 CYS A O 1
ATOM 1632 N N . ALA A 1 212 ? -6.815 -3.199 8.949 1.00 89.38 212 ALA A N 1
ATOM 1633 C CA . ALA A 1 212 ? -7.351 -2.124 8.128 1.00 89.38 212 ALA A CA 1
ATOM 1634 C C . ALA A 1 212 ? -8.031 -1.091 9.023 1.00 89.38 212 ALA A C 1
ATOM 1636 O O . ALA A 1 212 ? -9.077 -1.366 9.616 1.00 89.38 212 ALA A O 1
ATOM 1637 N N . ASP A 1 213 ? -7.427 0.088 9.083 1.00 88.06 213 ASP A N 1
ATOM 1638 C CA . ASP A 1 213 ? -7.903 1.269 9.786 1.00 88.06 213 ASP A CA 1
ATOM 1639 C C . ASP A 1 213 ? -7.879 2.483 8.845 1.00 88.06 213 ASP A C 1
ATOM 1641 O O . ASP A 1 213 ? -7.228 2.483 7.799 1.00 88.06 213 ASP A O 1
ATOM 1645 N N . SER A 1 214 ? -8.572 3.552 9.235 1.00 87.12 214 SER A N 1
ATOM 1646 C CA . SER A 1 214 ? -8.505 4.835 8.537 1.00 87.12 214 SER A CA 1
ATOM 1647 C C . SER A 1 214 ? -7.074 5.348 8.347 1.00 87.12 214 SER A C 1
ATOM 1649 O O . SER A 1 214 ? -6.801 5.958 7.321 1.00 87.12 214 SER A O 1
ATOM 1651 N N . ASN A 1 215 ? -6.158 5.072 9.282 1.00 91.19 215 ASN A N 1
ATOM 1652 C CA . ASN A 1 215 ? -4.790 5.594 9.248 1.00 91.19 215 ASN A CA 1
ATOM 1653 C C . ASN A 1 215 ? -3.744 4.610 8.712 1.00 91.19 215 ASN A C 1
ATOM 1655 O O . ASN A 1 215 ? -2.645 5.037 8.362 1.00 91.19 215 ASN A O 1
ATOM 1659 N N . ALA A 1 216 ? -4.044 3.310 8.670 1.00 92.94 216 ALA A N 1
ATOM 1660 C CA . ALA A 1 216 ? -3.082 2.304 8.239 1.00 92.94 216 ALA A CA 1
ATOM 1661 C C . ALA A 1 216 ? -3.752 1.033 7.710 1.00 92.94 216 ALA A C 1
ATOM 1663 O O . ALA A 1 216 ? -4.766 0.575 8.239 1.00 92.94 216 ALA A O 1
ATOM 1664 N N . ILE A 1 217 ? -3.133 0.421 6.704 1.00 94.25 217 ILE A N 1
ATOM 1665 C CA . ILE A 1 217 ? -3.517 -0.884 6.167 1.00 94.25 217 ILE A CA 1
ATOM 1666 C C . ILE A 1 217 ? -2.281 -1.781 6.195 1.00 94.25 217 ILE A C 1
ATOM 1668 O O . ILE A 1 217 ? -1.240 -1.432 5.645 1.00 94.25 217 ILE A O 1
ATOM 1672 N N . VAL A 1 218 ? -2.402 -2.949 6.824 1.00 94.69 218 VAL A N 1
ATOM 1673 C CA . VAL A 1 218 ? -1.387 -4.006 6.781 1.00 94.69 218 VAL A CA 1
ATOM 1674 C C . VAL A 1 218 ? -1.958 -5.168 5.993 1.00 94.69 218 VAL A C 1
ATOM 1676 O O . VAL A 1 218 ? -2.930 -5.810 6.412 1.00 94.69 218 VAL A O 1
ATOM 1679 N N . ALA A 1 219 ? -1.338 -5.424 4.851 1.00 95.00 219 ALA A N 1
ATOM 1680 C CA . ALA A 1 219 ? -1.670 -6.518 3.961 1.00 95.00 219 ALA A CA 1
ATOM 1681 C C . ALA A 1 219 ? -0.470 -7.454 3.817 1.00 95.00 219 ALA A C 1
ATOM 1683 O O . ALA A 1 219 ? 0.674 -7.045 3.995 1.00 95.00 219 ALA A O 1
ATOM 1684 N N . VAL A 1 220 ? -0.730 -8.714 3.497 1.00 95.25 220 VAL A N 1
ATOM 1685 C CA . VAL A 1 220 ? 0.303 -9.729 3.309 1.00 95.25 220 VAL A CA 1
ATOM 1686 C C . VAL A 1 220 ? 0.028 -10.484 2.021 1.00 95.25 220 VAL A C 1
ATOM 1688 O O . VAL A 1 220 ? -1.118 -10.829 1.722 1.00 95.25 220 VAL A O 1
ATOM 1691 N N . VAL A 1 221 ? 1.083 -10.730 1.250 1.00 95.50 221 VAL A N 1
ATOM 1692 C CA . VAL A 1 221 ? 1.013 -11.586 0.066 1.00 95.50 221 VAL A CA 1
ATOM 1693 C C . VAL A 1 221 ? 0.726 -13.027 0.514 1.00 95.50 221 VAL A C 1
ATOM 1695 O O . VAL A 1 221 ? 1.460 -13.534 1.367 1.00 95.50 221 VAL A O 1
ATOM 1698 N N . PRO A 1 222 ? -0.319 -13.693 -0.015 1.00 92.81 222 PRO A N 1
ATOM 1699 C CA . PRO A 1 222 ? -0.625 -15.088 0.308 1.00 92.81 222 PRO A CA 1
ATOM 1700 C C . PRO A 1 222 ? 0.538 -16.051 0.011 1.00 92.81 222 PRO A C 1
ATOM 1702 O O . PRO A 1 222 ? 1.569 -15.676 -0.555 1.00 92.81 222 PRO A O 1
ATOM 1705 N N . ASN A 1 223 ? 0.381 -17.312 0.400 1.00 91.44 223 ASN A N 1
ATOM 1706 C CA . ASN A 1 223 ? 1.295 -18.371 -0.021 1.00 91.44 223 ASN A CA 1
ATOM 1707 C C . ASN A 1 223 ? 1.162 -18.649 -1.528 1.00 91.44 223 ASN A C 1
ATOM 1709 O O . ASN A 1 223 ? 0.168 -18.280 -2.154 1.00 91.44 223 ASN A O 1
ATOM 1713 N N . GLU A 1 224 ? 2.152 -19.326 -2.114 1.00 87.69 224 GLU A N 1
ATOM 1714 C CA . GLU A 1 224 ? 2.165 -19.659 -3.550 1.00 87.69 224 GLU A CA 1
ATOM 1715 C C . GLU A 1 224 ? 0.986 -20.554 -3.971 1.00 87.69 224 GLU A C 1
ATOM 1717 O O . GLU A 1 224 ? 0.524 -20.485 -5.106 1.00 87.69 224 GLU A O 1
ATOM 1722 N N . ASP A 1 225 ? 0.455 -21.350 -3.042 1.00 86.56 225 ASP A N 1
ATOM 1723 C CA . ASP A 1 225 ? -0.747 -22.171 -3.225 1.00 86.56 225 ASP A CA 1
ATOM 1724 C C . ASP A 1 225 ? -2.062 -21.375 -3.070 1.00 86.56 225 ASP A C 1
ATOM 1726 O O . ASP A 1 225 ? -3.153 -21.942 -3.151 1.00 86.56 225 ASP A O 1
ATOM 1730 N N . GLY A 1 226 ? -1.974 -20.063 -2.828 1.00 83.50 226 GLY A N 1
ATOM 1731 C CA . GLY A 1 226 ? -3.104 -19.171 -2.573 1.00 83.50 226 GLY A CA 1
ATOM 1732 C C . GLY A 1 226 ? -3.683 -19.279 -1.159 1.00 83.50 226 GLY A C 1
ATOM 1733 O O . GLY A 1 226 ? -4.679 -18.615 -0.854 1.00 83.50 226 GLY A O 1
ATOM 1734 N N . SER A 1 227 ? -3.092 -20.096 -0.281 1.00 88.62 227 SER A N 1
ATOM 1735 C CA . SER A 1 227 ? -3.523 -20.200 1.111 1.00 88.62 227 SER A CA 1
ATOM 1736 C C . SER A 1 227 ? -3.137 -18.956 1.919 1.00 88.62 227 SER A C 1
ATOM 1738 O O . SER A 1 227 ? -2.185 -18.233 1.612 1.00 88.62 227 SER A O 1
ATOM 1740 N N . LEU A 1 228 ? -3.914 -18.684 2.970 1.00 88.75 228 LEU A N 1
ATOM 1741 C CA . LEU A 1 228 ? -3.622 -17.595 3.899 1.00 88.75 228 LEU A CA 1
ATOM 1742 C C . LEU A 1 228 ? -2.449 -17.977 4.797 1.00 88.75 228 LEU A C 1
ATOM 1744 O O . LEU A 1 228 ? -2.375 -19.105 5.286 1.00 88.75 228 LEU A O 1
ATOM 1748 N N . ARG A 1 229 ? -1.585 -17.005 5.076 1.00 88.88 229 ARG A N 1
ATOM 1749 C CA . ARG A 1 229 ? -0.484 -17.162 6.021 1.00 88.88 229 ARG A CA 1
ATOM 1750 C C . ARG A 1 229 ? -1.023 -17.185 7.443 1.00 88.88 229 ARG A C 1
ATOM 1752 O O . ARG A 1 229 ? -1.896 -16.391 7.812 1.00 88.88 229 ARG A O 1
ATOM 1759 N N . SER A 1 230 ? -0.498 -18.111 8.240 1.00 87.25 230 SER A N 1
ATOM 1760 C CA . SER A 1 230 ? -0.866 -18.268 9.649 1.00 87.25 230 SER A CA 1
ATOM 1761 C C . SER A 1 230 ? -0.279 -17.145 10.504 1.00 87.25 230 SER A C 1
ATOM 1763 O O . SER A 1 230 ? -0.953 -16.644 11.405 1.00 87.25 230 SER A O 1
ATOM 1765 N N . ASN A 1 231 ? 0.943 -16.708 10.184 1.00 89.56 231 ASN A N 1
ATOM 1766 C CA . ASN A 1 231 ? 1.607 -15.574 10.804 1.00 89.56 231 ASN A CA 1
ATOM 1767 C C . ASN A 1 231 ? 1.951 -14.509 9.744 1.00 89.56 231 ASN A C 1
ATOM 1769 O O . ASN A 1 231 ? 2.760 -14.772 8.858 1.00 89.56 231 ASN A O 1
ATOM 1773 N N . PRO A 1 232 ? 1.398 -13.288 9.836 1.00 87.69 232 PRO A N 1
ATOM 1774 C CA . PRO A 1 232 ? 1.661 -12.230 8.860 1.00 87.69 232 PRO A CA 1
ATOM 1775 C C . PRO A 1 232 ? 3.098 -11.694 8.867 1.00 87.69 232 PRO A C 1
ATOM 1777 O O . PRO A 1 232 ? 3.504 -11.059 7.897 1.00 87.69 232 PRO A O 1
ATOM 1780 N N . LEU A 1 233 ? 3.855 -11.922 9.948 1.00 93.06 233 LEU A N 1
ATOM 1781 C CA . LEU A 1 233 ? 5.242 -11.467 10.101 1.00 93.06 233 LEU A CA 1
ATOM 1782 C C . LEU A 1 233 ? 6.260 -12.612 10.019 1.00 93.06 233 LEU A C 1
ATOM 1784 O O . LEU A 1 233 ? 7.403 -12.456 10.453 1.00 93.06 233 LEU A O 1
ATOM 1788 N N . GLU A 1 234 ? 5.864 -13.767 9.481 1.00 92.00 234 GLU A N 1
ATOM 1789 C CA . GLU A 1 234 ? 6.816 -14.837 9.177 1.00 92.00 234 GLU A CA 1
ATOM 1790 C C . GLU A 1 234 ? 7.897 -14.374 8.187 1.00 92.00 234 GLU A C 1
ATOM 1792 O O . GLU A 1 234 ? 7.741 -13.365 7.493 1.00 92.00 234 GLU A O 1
ATOM 1797 N N . ASP A 1 235 ? 9.036 -15.067 8.185 1.00 92.44 235 ASP A N 1
ATOM 1798 C CA . ASP A 1 235 ? 10.208 -14.720 7.371 1.00 92.44 235 ASP A CA 1
ATOM 1799 C C . ASP A 1 235 ? 10.664 -13.261 7.540 1.00 92.44 235 ASP A C 1
ATOM 1801 O O . ASP A 1 235 ? 11.031 -12.583 6.583 1.00 92.44 235 ASP A O 1
ATOM 1805 N N . ASN A 1 236 ? 10.624 -12.753 8.777 1.00 92.94 236 ASN A N 1
ATOM 1806 C CA . ASN A 1 236 ? 10.908 -11.352 9.109 1.00 92.94 236 ASN A CA 1
ATOM 1807 C C . ASN A 1 236 ? 10.008 -10.355 8.355 1.00 92.94 236 ASN A C 1
ATOM 1809 O O . ASN A 1 236 ? 10.443 -9.270 7.971 1.00 92.94 236 ASN A O 1
ATOM 1813 N N . GLY A 1 237 ? 8.751 -10.735 8.122 1.00 92.44 237 GLY A N 1
ATOM 1814 C CA . GLY A 1 237 ? 7.765 -9.908 7.439 1.00 92.44 237 GLY A CA 1
ATOM 1815 C C . GLY A 1 237 ? 8.002 -9.763 5.940 1.00 92.44 237 GLY A C 1
ATOM 1816 O O . GLY A 1 237 ? 7.445 -8.840 5.353 1.00 92.44 237 GLY A O 1
ATOM 1817 N N . LYS A 1 238 ? 8.773 -10.659 5.303 1.00 95.50 238 LYS A N 1
ATOM 1818 C CA . LYS A 1 238 ? 9.113 -10.625 3.865 1.00 95.50 238 LYS A CA 1
ATOM 1819 C C . LYS A 1 238 ? 7.909 -10.345 2.955 1.00 95.50 238 LYS A C 1
ATOM 1821 O O . LYS A 1 238 ? 8.042 -9.681 1.931 1.00 95.50 238 LYS A O 1
ATOM 1826 N N . HIS A 1 239 ? 6.735 -10.838 3.330 1.00 96.06 239 HIS A N 1
ATOM 1827 C CA . HIS A 1 239 ? 5.511 -10.775 2.531 1.00 96.06 239 HIS A CA 1
ATOM 1828 C C . HIS A 1 239 ? 4.562 -9.638 2.918 1.00 96.06 239 HIS A C 1
ATOM 1830 O O . HIS A 1 239 ? 3.499 -9.504 2.312 1.00 96.06 239 HIS A O 1
ATOM 1836 N N . ALA A 1 240 ? 4.908 -8.845 3.930 1.00 96.44 240 ALA A N 1
ATOM 1837 C CA . ALA A 1 240 ? 4.050 -7.796 4.447 1.00 96.44 240 ALA A CA 1
ATOM 1838 C C . ALA A 1 240 ? 4.232 -6.472 3.687 1.00 96.44 240 ALA A C 1
ATOM 1840 O O . ALA A 1 240 ? 5.333 -6.078 3.294 1.00 96.44 240 ALA A O 1
ATOM 1841 N N . LEU A 1 241 ? 3.104 -5.793 3.507 1.00 97.25 241 LEU A N 1
ATOM 1842 C CA . LEU A 1 241 ? 2.927 -4.489 2.885 1.00 97.25 241 LEU A CA 1
ATOM 1843 C C . LEU A 1 241 ? 2.233 -3.592 3.908 1.00 97.25 241 LEU A C 1
ATOM 1845 O O . LEU A 1 241 ? 1.120 -3.891 4.353 1.00 97.25 241 LEU A O 1
ATOM 1849 N N . VAL A 1 242 ? 2.890 -2.501 4.293 1.00 96.94 242 VAL A N 1
ATOM 1850 C CA . VAL A 1 242 ? 2.375 -1.565 5.294 1.00 96.94 242 VAL A CA 1
ATOM 1851 C C . VAL A 1 242 ? 2.114 -0.226 4.633 1.00 96.94 242 VAL A C 1
ATOM 1853 O O . VAL A 1 242 ? 3.034 0.502 4.263 1.00 96.94 242 VAL A O 1
ATOM 1856 N N . PHE A 1 243 ? 0.837 0.101 4.512 1.00 97.00 243 PHE A N 1
ATOM 1857 C CA . PHE A 1 243 ? 0.354 1.362 3.987 1.00 97.00 243 PHE A CA 1
ATOM 1858 C C . PHE A 1 243 ? -0.040 2.285 5.136 1.00 97.00 243 PHE A C 1
ATOM 1860 O O . PHE A 1 243 ? -0.767 1.880 6.043 1.00 97.00 243 PHE A O 1
ATOM 1867 N N . VAL A 1 244 ? 0.406 3.533 5.079 1.00 96.00 244 VAL A N 1
ATOM 1868 C CA . VAL A 1 244 ? 0.077 4.590 6.042 1.00 96.00 244 VAL A CA 1
ATOM 1869 C C . VAL A 1 244 ? -0.677 5.688 5.313 1.00 96.00 244 VAL A C 1
ATOM 1871 O O . VAL A 1 244 ? -0.356 6.003 4.171 1.00 96.00 244 VAL A O 1
ATOM 1874 N N . ARG A 1 245 ? -1.702 6.250 5.949 1.00 94.69 245 ARG A N 1
ATOM 1875 C CA . ARG A 1 245 ? -2.507 7.327 5.374 1.00 94.69 245 ARG A CA 1
ATOM 1876 C C . ARG A 1 245 ? -1.638 8.538 5.023 1.00 94.69 245 ARG A C 1
ATOM 1878 O O . ARG A 1 245 ? -0.816 8.968 5.824 1.00 94.69 245 ARG A O 1
ATOM 1885 N N . GLU A 1 246 ? -1.864 9.086 3.836 1.00 93.88 246 GLU A N 1
ATOM 1886 C CA . GLU A 1 246 ? -1.220 10.294 3.329 1.00 93.88 246 GLU A CA 1
ATOM 1887 C C . GLU A 1 246 ? -2.302 11.347 3.079 1.00 93.88 246 GLU A C 1
ATOM 1889 O O . GLU A 1 246 ? -3.134 11.190 2.187 1.00 93.88 246 GLU A O 1
ATOM 1894 N N . ASP A 1 247 ? -2.321 12.400 3.894 1.00 90.81 247 ASP A N 1
ATOM 1895 C CA . ASP A 1 247 ? -3.327 13.461 3.783 1.00 90.81 247 ASP A CA 1
ATOM 1896 C C . ASP A 1 247 ? -2.975 14.492 2.694 1.00 90.81 247 ASP A C 1
ATOM 1898 O O . A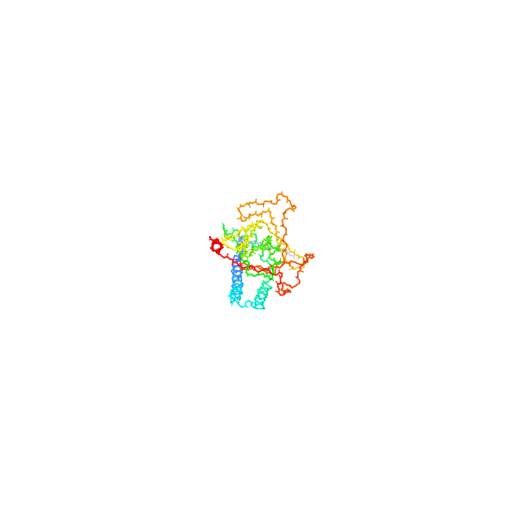SP A 1 247 ? -3.873 15.162 2.190 1.00 90.81 247 ASP A O 1
ATOM 1902 N N . ASP A 1 248 ? -1.696 14.606 2.309 1.00 91.12 248 ASP A N 1
ATOM 1903 C CA . ASP A 1 248 ? -1.201 15.591 1.336 1.00 91.12 248 ASP A CA 1
ATOM 1904 C C . ASP A 1 248 ? -0.467 14.908 0.169 1.00 91.12 248 ASP A C 1
ATOM 1906 O O . ASP A 1 248 ? 0.740 15.064 -0.058 1.00 91.12 248 ASP A O 1
ATOM 1910 N N . LEU A 1 249 ? -1.224 14.090 -0.569 1.00 90.94 249 LEU A N 1
ATOM 1911 C CA . LEU A 1 249 ? -0.708 13.314 -1.695 1.00 90.94 249 LEU A CA 1
ATOM 1912 C C . LEU A 1 249 ? -0.155 14.210 -2.813 1.00 90.94 249 LEU A C 1
ATOM 1914 O O . LEU A 1 249 ? 0.896 13.900 -3.369 1.00 90.94 249 LEU A O 1
ATOM 1918 N N . ASP A 1 250 ? -0.835 15.310 -3.137 1.00 90.31 250 ASP A N 1
ATOM 1919 C CA . ASP A 1 250 ? -0.448 16.186 -4.248 1.00 90.31 250 ASP A CA 1
ATOM 1920 C C . ASP A 1 250 ? 0.926 16.813 -4.002 1.00 90.31 250 ASP A C 1
ATOM 1922 O O . ASP A 1 250 ? 1.818 16.697 -4.843 1.00 90.31 250 ASP A O 1
ATOM 1926 N N . THR A 1 251 ? 1.162 17.353 -2.802 1.00 91.06 251 THR A N 1
ATOM 1927 C CA . THR A 1 251 ? 2.473 17.906 -2.434 1.00 91.06 251 THR A CA 1
ATOM 1928 C C . THR A 1 251 ? 3.568 16.839 -2.447 1.00 91.06 251 THR A C 1
ATOM 1930 O O . THR A 1 251 ? 4.720 17.127 -2.787 1.00 91.06 251 THR A O 1
ATOM 1933 N N . LYS A 1 252 ? 3.254 15.594 -2.067 1.00 91.00 252 LYS A N 1
ATOM 1934 C CA . LYS A 1 252 ? 4.210 14.478 -2.148 1.00 91.00 252 LYS A CA 1
ATOM 1935 C C . LYS A 1 252 ? 4.543 14.126 -3.591 1.00 91.00 252 LYS A C 1
ATOM 1937 O O . LYS A 1 252 ? 5.721 13.986 -3.911 1.00 91.00 252 LYS A O 1
ATOM 1942 N N . LEU A 1 253 ? 3.540 14.023 -4.457 1.00 89.44 253 LEU A N 1
ATOM 1943 C CA . LEU A 1 253 ? 3.738 13.746 -5.876 1.00 89.44 253 LEU A CA 1
ATOM 1944 C C . LEU A 1 253 ? 4.512 14.870 -6.567 1.00 89.44 253 LEU A C 1
ATOM 1946 O O . LEU A 1 253 ? 5.405 14.579 -7.358 1.00 89.44 253 LEU A O 1
ATOM 1950 N N . ASP A 1 254 ? 4.245 16.131 -6.231 1.00 88.50 254 ASP A N 1
ATOM 1951 C CA . ASP A 1 254 ? 4.970 17.274 -6.789 1.00 88.50 254 ASP A CA 1
ATOM 1952 C C . ASP A 1 254 ? 6.447 17.279 -6.388 1.00 88.50 254 ASP A C 1
ATOM 1954 O O . ASP A 1 254 ? 7.307 17.542 -7.224 1.00 88.50 254 ASP A O 1
ATOM 1958 N N . LYS A 1 255 ? 6.781 16.887 -5.152 1.00 88.62 255 LYS A N 1
ATOM 1959 C CA . LYS A 1 255 ? 8.184 16.697 -4.734 1.00 88.62 255 LYS A CA 1
ATOM 1960 C C . LYS A 1 255 ? 8.886 15.573 -5.494 1.00 88.62 255 LYS A C 1
ATOM 1962 O O . LYS A 1 255 ? 10.106 15.597 -5.630 1.00 88.62 255 LYS A O 1
ATOM 1967 N N . LEU A 1 256 ? 8.129 14.579 -5.951 1.00 86.75 256 LEU A N 1
ATOM 1968 C CA . LEU A 1 256 ? 8.643 13.447 -6.714 1.00 86.75 256 LEU A CA 1
ATOM 1969 C C . LEU A 1 256 ? 8.708 13.730 -8.216 1.00 86.75 256 LEU A C 1
ATOM 1971 O O . LEU A 1 256 ? 9.388 12.990 -8.920 1.00 86.75 256 LEU A O 1
ATOM 1975 N N . ARG A 1 257 ? 8.066 14.787 -8.720 1.00 76.06 257 ARG A N 1
ATOM 1976 C CA . ARG A 1 257 ? 8.289 15.303 -10.076 1.00 76.06 257 ARG A CA 1
ATOM 1977 C C . ARG A 1 257 ? 9.643 16.013 -10.106 1.00 76.06 257 ARG A C 1
ATOM 1979 O O . ARG A 1 257 ? 9.722 17.234 -10.070 1.00 76.06 257 ARG A O 1
ATOM 1986 N N . VAL A 1 258 ? 10.724 15.240 -10.101 1.00 60.56 258 VAL A N 1
ATOM 1987 C CA . VAL A 1 258 ? 12.068 15.782 -10.329 1.00 60.56 258 VAL A CA 1
ATOM 1988 C C . VAL A 1 258 ? 12.084 16.339 -11.757 1.00 60.56 258 VAL A C 1
ATOM 1990 O O . VAL A 1 258 ? 11.840 15.579 -12.694 1.00 60.56 258 VAL A O 1
ATOM 1993 N N . LEU A 1 259 ? 12.264 17.660 -11.885 1.00 49.12 259 LEU A N 1
ATOM 1994 C CA . LEU A 1 259 ? 12.401 18.395 -13.151 1.00 49.12 259 LEU A CA 1
ATOM 1995 C C . LEU A 1 259 ? 13.784 18.191 -13.774 1.00 49.12 259 LEU A C 1
ATOM 1997 O O . LEU A 1 259 ? 14.771 18.182 -13.003 1.00 49.12 259 LEU A O 1
#

Organism: Cyclophora tenuis (NCBI:txid216820)

Secondary structure (DSSP, 8-state):
--------------PPP-------HHHHHHHHHHHHHHHHHHHHHHHHHHHHHHHHHHHSSS--HHHHHHHHHHHHHHHHHT----THHHHHH--TT-TT-PEEEEEEEES-HHHHHHHS--GGGSTTEEEEEEEEEEEETTEEEEEEEEEETTT-PPEEEEEEEEEEEEEPTTSPEEEEEEEEEEE-TTS-EEE--SGGG-EEEEEEEEEE-SSEEEEEPPPTTSPPPS-TTHHHHTTEEEEEE-S-HHHHHHHH---

Radius of gyration: 28.63 Å; chains: 1; bounding box: 114×41×75 Å